Protein AF-A0A3N5X7Q3-F1 (afdb_monomer)

Foldseek 3Di:
DPPPVCVVVVVVVVVVVVVVVVVVVVVVVLVCLLPDPDQAPWDWDDLVVLLVVLCVVCVVVLVVQQEEEAEAEDPDDDIAGGNSVLSSLLSNLLVVVLSVLCHPPNHKYWYWYWDDDDFFIKIKIKIQGQWDDPVCQVPLLPQQDDPDPPPPDRSRSNVSNQVRLVSQVKDWDKDIDGNGIIMIMITGGHPDPDDPPDDPDDDDDDDDD

pLDDT: mean 84.81, std 16.56, range [31.2, 98.69]

Mean predicted aligned error: 9.02 Å

Solvent-accessible surface area (backbone atoms only — not comparable to full-atom values): 11920 Å² total; per-residue (Å²): 130,83,55,79,89,47,46,66,59,51,52,49,52,52,52,50,53,52,50,52,51,55,50,52,52,48,54,52,50,48,52,50,60,62,67,54,84,63,80,69,72,61,37,84,40,57,64,66,59,41,50,54,55,46,46,65,75,45,48,69,64,36,47,76,68,50,32,46,78,46,78,53,63,50,96,70,69,79,72,32,67,38,31,62,73,58,53,34,49,36,54,48,37,51,52,50,52,37,53,60,44,24,68,93,41,91,79,21,44,36,40,40,36,34,43,72,51,98,65,29,37,36,45,35,44,33,22,60,18,48,40,46,56,79,87,46,66,87,41,52,52,38,74,55,40,64,93,57,59,91,87,75,55,71,19,40,55,47,23,40,33,51,52,53,36,48,76,60,69,26,47,77,48,78,53,56,41,66,69,54,11,35,35,42,39,35,39,40,46,46,83,62,92,74,69,85,77,80,80,88,73,92,76,82,87,78,82,91,134

Sequence (209 aa):
GIPAERLPEFRKYLSQVAAETSRAGRIVTDLLAFSRRSKPAAAEADLNKIVDTTLSLVDHKLRLINIEIEKNLAGRLPTLVCDAPQIQQVVLNLVLNAAEALTGKPKGKVIVRTYPVSDGVVLEVEDNGEGISRENLSKIFDPFFTTKEEGKGVGLGLAVVYGIVKSHGGDVEVTSTPKVGTVFRVTLPLVSDESPAGKQGISELKQPA

Radius of gyration: 19.9 Å; Cα contacts (8 Å, |Δi|>4): 311; chains: 1; bounding box: 38×57×68 Å

Secondary structure (DSSP, 8-state):
---GGGHHHHHHHHHHHHHHHHHHHHHHHHHHHHH--PPP--EEE-HHHHHHHHHHHHHHHHHHTTEEEEEEE-S--PPEEE-HHHHHHHHHHHHHHHHHTTTT-TTEEEEEEEEEETTEEEEEEEE-SS---HHHHTTTTSTT---SPTTT--S-HHHHHHHHHHHTT-EEEEEEETTTEEEEEEEEE---S----------------

Nearest PDB structures (foldseek):
  5idm-assembly2_B  TM=8.760E-01  e=3.498E-16  Caulobacter vibrioides
  5c93-assembly1_A  TM=8.227E-01  e=2.529E-15  Lactiplantibacillus plantarum 16
  8vc9-assembly3_F  TM=7.763E-01  e=7.007E-15  Leptospira interrogans serovar Copenhageni
  8vc9-assembly3_E  TM=7.617E-01  e=8.388E-15  Leptospira interrogans serovar Copenhageni
  8vc9-assembly1_B  TM=7.463E-01  e=8.906E-15  Leptospira interrogans serovar Copenhageni

Structure (mmCIF, N/CA/C/O backbone):
data_AF-A0A3N5X7Q3-F1
#
_entry.id   AF-A0A3N5X7Q3-F1
#
loop_
_atom_site.group_PDB
_atom_site.id
_atom_site.type_symbol
_atom_site.label_atom_id
_atom_site.label_alt_id
_atom_site.label_comp_id
_atom_site.label_asym_id
_atom_site.label_entity_id
_atom_site.label_seq_id
_atom_site.pdbx_PDB_ins_code
_atom_site.Cartn_x
_atom_site.Cartn_y
_atom_site.Cartn_z
_atom_site.occupancy
_atom_site.B_iso_or_equiv
_atom_site.auth_seq_id
_atom_site.auth_comp_id
_atom_site.auth_asym_id
_atom_site.auth_atom_id
_atom_site.pdbx_PDB_model_num
ATOM 1 N N . GLY A 1 1 ? 7.494 1.658 42.542 1.00 74.56 1 GLY A N 1
ATOM 2 C CA . GLY A 1 1 ? 6.814 0.936 41.446 1.00 74.56 1 GLY A CA 1
ATOM 3 C C . GLY A 1 1 ? 5.481 1.600 41.160 1.00 74.56 1 GLY A C 1
ATOM 4 O O . GLY A 1 1 ? 4.980 2.285 42.042 1.00 74.56 1 GLY A O 1
ATOM 5 N N . ILE A 1 2 ? 4.934 1.445 39.951 1.00 77.38 2 ILE A N 1
ATOM 6 C CA . ILE A 1 2 ? 3.599 1.968 39.598 1.00 77.38 2 ILE A CA 1
ATOM 7 C C . ILE A 1 2 ? 2.554 1.265 40.489 1.00 77.38 2 ILE A C 1
ATOM 9 O O . ILE A 1 2 ? 2.591 0.034 40.553 1.00 77.38 2 ILE A O 1
ATOM 13 N N . PRO A 1 3 ? 1.648 1.992 41.175 1.00 89.06 3 PRO A N 1
ATOM 14 C CA . PRO A 1 3 ? 0.578 1.383 41.968 1.00 89.06 3 PRO A CA 1
ATOM 15 C C . PRO A 1 3 ? -0.264 0.418 41.124 1.00 89.06 3 PRO A C 1
ATOM 17 O O . PRO A 1 3 ? -0.589 0.731 39.977 1.00 89.06 3 PRO A O 1
ATOM 20 N N . ALA A 1 4 ? -0.628 -0.745 41.675 1.00 83.94 4 ALA A N 1
ATOM 21 C CA . ALA A 1 4 ? -1.294 -1.811 40.917 1.00 83.94 4 ALA A CA 1
ATOM 22 C C . ALA A 1 4 ? -2.612 -1.351 40.265 1.00 83.94 4 ALA A C 1
ATOM 24 O O . ALA A 1 4 ? -2.908 -1.701 39.125 1.00 83.94 4 ALA A O 1
ATOM 25 N N . GLU A 1 5 ? -3.346 -0.483 40.954 1.00 89.56 5 GLU A N 1
ATOM 26 C CA . GLU A 1 5 ? -4.581 0.162 40.495 1.00 89.56 5 GLU A CA 1
ATOM 27 C C . GLU A 1 5 ? -4.396 1.106 39.293 1.00 89.56 5 GLU A C 1
ATOM 29 O O . GLU A 1 5 ? -5.323 1.303 38.511 1.00 89.56 5 GLU A O 1
ATOM 34 N N . ARG A 1 6 ? -3.183 1.636 39.080 1.00 89.62 6 ARG A N 1
ATOM 35 C CA . ARG A 1 6 ? -2.853 2.531 37.957 1.00 89.62 6 ARG A CA 1
ATOM 36 C C . ARG A 1 6 ? -2.167 1.827 36.789 1.00 89.62 6 ARG A C 1
ATOM 38 O O . ARG A 1 6 ? -1.975 2.442 35.743 1.00 89.62 6 ARG A O 1
ATOM 45 N N . LEU A 1 7 ? -1.817 0.544 36.920 1.00 90.94 7 LEU A N 1
ATOM 46 C CA . LEU A 1 7 ? -1.220 -0.238 35.829 1.00 90.94 7 LEU A CA 1
ATOM 47 C C . LEU A 1 7 ? -2.069 -0.243 34.542 1.00 90.94 7 LEU A C 1
ATOM 49 O O . LEU A 1 7 ? -1.476 -0.083 33.472 1.00 90.94 7 LEU A O 1
ATOM 53 N N . PRO A 1 8 ? -3.413 -0.388 34.583 1.00 88.94 8 PRO A N 1
ATOM 54 C CA . PRO A 1 8 ? -4.236 -0.331 33.372 1.00 88.94 8 PRO A CA 1
ATOM 55 C C . PRO A 1 8 ? -4.175 1.039 32.686 1.00 88.94 8 PRO A C 1
ATOM 57 O O . PRO A 1 8 ? -4.028 1.121 31.467 1.00 88.94 8 PRO A O 1
ATOM 60 N N . GLU A 1 9 ? -4.228 2.111 33.478 1.00 90.06 9 GLU A N 1
ATOM 61 C CA . GLU A 1 9 ? -4.133 3.495 33.007 1.00 90.06 9 GLU A CA 1
ATOM 62 C C . GLU A 1 9 ? -2.769 3.755 32.348 1.00 90.06 9 GLU A C 1
ATOM 64 O O . GLU A 1 9 ? -2.683 4.256 31.228 1.00 90.06 9 GLU A O 1
ATOM 69 N N . PHE A 1 10 ? -1.690 3.316 32.998 1.00 90.31 10 PHE A N 1
ATOM 70 C CA . PHE A 1 10 ? -0.330 3.477 32.497 1.00 90.31 10 PHE A CA 1
ATOM 71 C C . PHE A 1 10 ? -0.088 2.684 31.205 1.00 90.31 10 PHE A C 1
ATOM 73 O O . PHE A 1 10 ? 0.515 3.198 30.265 1.00 90.31 10 PHE A O 1
ATOM 80 N N . ARG A 1 11 ? -0.613 1.450 31.112 1.00 87.94 11 ARG A N 1
ATOM 81 C CA . ARG A 1 11 ? -0.584 0.654 29.871 1.00 87.94 11 ARG A CA 1
ATOM 82 C C . ARG A 1 11 ? -1.334 1.346 28.737 1.00 87.94 11 ARG A C 1
ATOM 84 O O . ARG A 1 11 ? -0.851 1.337 27.605 1.00 87.94 11 ARG A O 1
ATOM 91 N N . LYS A 1 12 ? -2.485 1.959 29.031 1.00 86.50 12 LYS A N 1
ATOM 92 C CA . LYS A 1 12 ? -3.255 2.734 28.052 1.00 86.50 12 LYS A CA 1
ATOM 93 C C . LYS A 1 12 ? -2.441 3.919 27.528 1.00 86.50 12 LYS A C 1
ATOM 95 O O . LYS A 1 12 ? -2.316 4.050 26.313 1.00 86.50 12 LYS A O 1
ATOM 100 N N . TYR A 1 13 ? -1.835 4.722 28.405 1.00 89.25 13 TYR A N 1
ATOM 101 C CA . TYR A 1 13 ? -1.002 5.853 27.976 1.00 89.25 13 TYR A CA 1
ATOM 102 C C . TYR A 1 13 ? 0.225 5.409 27.178 1.00 89.25 13 TYR A C 1
ATOM 104 O O . TYR A 1 13 ? 0.494 5.974 26.124 1.00 89.25 13 TYR A O 1
ATOM 112 N N . LEU A 1 14 ? 0.933 4.361 27.611 1.00 89.44 14 LEU A N 1
ATOM 113 C CA . LEU A 1 14 ? 2.065 3.815 26.852 1.00 89.44 14 LEU A CA 1
ATOM 114 C C . LEU A 1 14 ? 1.648 3.334 25.458 1.00 89.44 14 LEU A C 1
ATOM 116 O O . LEU A 1 14 ? 2.365 3.570 24.489 1.00 89.44 14 LEU A O 1
ATOM 120 N N . SER A 1 15 ? 0.476 2.706 25.347 1.00 82.88 15 SER A N 1
ATOM 121 C CA . SER A 1 15 ? -0.066 2.272 24.055 1.00 82.88 15 SER A CA 1
ATOM 122 C C . SER A 1 15 ? -0.394 3.464 23.152 1.00 82.88 15 SER A C 1
ATOM 124 O O . SER A 1 15 ? -0.098 3.423 21.961 1.00 82.88 15 SER A O 1
ATOM 126 N N . GLN A 1 16 ? -0.949 4.545 23.713 1.00 83.69 16 GLN A N 1
ATOM 127 C CA . GLN A 1 16 ? -1.208 5.789 22.979 1.00 83.69 16 GLN A CA 1
ATOM 128 C C . GLN A 1 16 ? 0.092 6.458 22.513 1.00 83.69 16 GLN A C 1
ATOM 130 O O . GLN A 1 16 ? 0.209 6.807 21.344 1.00 83.69 16 GLN A O 1
ATOM 135 N N . VAL A 1 17 ? 1.097 6.573 23.387 1.00 88.06 17 VAL A N 1
ATOM 136 C CA . VAL A 1 17 ? 2.410 7.144 23.041 1.00 88.06 17 VAL A CA 1
ATOM 137 C C . VAL A 1 17 ? 3.096 6.327 21.947 1.00 88.06 17 VAL A C 1
ATOM 139 O O . VAL A 1 17 ? 3.623 6.897 20.991 1.00 88.06 17 VAL A O 1
ATOM 142 N N . ALA A 1 18 ? 3.070 4.995 22.043 1.00 79.38 18 ALA A N 1
ATOM 143 C CA . ALA A 1 18 ? 3.622 4.121 21.012 1.00 79.38 18 ALA A CA 1
ATOM 144 C C . ALA A 1 18 ? 2.900 4.298 19.663 1.00 79.38 18 ALA A C 1
ATOM 146 O O . ALA A 1 18 ? 3.557 4.382 18.621 1.00 79.38 18 ALA A O 1
ATOM 147 N N . ALA A 1 19 ? 1.567 4.404 19.677 1.00 76.25 19 ALA A N 1
ATOM 148 C CA . ALA A 1 19 ? 0.772 4.636 18.474 1.00 76.25 19 ALA A CA 1
ATOM 149 C C . ALA A 1 19 ? 1.102 5.989 17.818 1.00 76.25 19 ALA A C 1
ATOM 151 O O . ALA A 1 19 ? 1.394 6.024 16.620 1.00 76.25 19 ALA A O 1
ATOM 152 N N . GLU A 1 20 ? 1.148 7.076 18.593 1.00 82.88 20 GLU A N 1
ATOM 153 C CA . GLU A 1 20 ? 1.449 8.415 18.069 1.00 82.88 20 GLU A CA 1
ATOM 154 C C . GLU A 1 20 ? 2.899 8.556 17.594 1.00 82.88 20 GLU A C 1
ATOM 156 O O . GLU A 1 20 ? 3.155 9.187 16.571 1.00 82.88 20 GLU A O 1
ATOM 161 N N . THR A 1 21 ? 3.854 7.900 18.260 1.00 84.19 21 THR A N 1
ATOM 162 C CA . THR A 1 21 ? 5.259 7.887 17.819 1.00 84.19 21 THR A CA 1
ATOM 163 C C . THR A 1 21 ? 5.408 7.144 16.490 1.00 84.19 21 THR A C 1
ATOM 165 O O . THR A 1 21 ? 6.081 7.619 15.575 1.00 84.19 21 THR A O 1
ATOM 168 N N . SER A 1 22 ? 4.730 5.999 16.343 1.00 75.69 22 SER A N 1
ATOM 169 C CA . SER A 1 22 ? 4.700 5.248 15.082 1.00 75.69 22 SER A CA 1
ATOM 170 C C . SER A 1 22 ? 4.049 6.060 13.958 1.00 75.69 22 SER A C 1
ATOM 172 O O . SER A 1 22 ? 4.547 6.068 12.829 1.00 75.69 22 SER A O 1
ATOM 174 N N . ARG A 1 23 ? 2.972 6.789 14.270 1.00 78.00 23 ARG A N 1
ATOM 175 C CA . ARG A 1 23 ? 2.292 7.689 13.334 1.00 78.00 23 ARG A CA 1
ATOM 176 C C . ARG A 1 23 ? 3.199 8.839 12.893 1.00 78.00 23 ARG A C 1
ATOM 178 O O . ARG A 1 23 ? 3.346 9.046 11.692 1.00 78.00 23 ARG A O 1
ATOM 185 N N . ALA A 1 24 ? 3.841 9.542 13.824 1.00 81.00 24 ALA A N 1
ATOM 186 C CA . ALA A 1 24 ? 4.767 10.631 13.514 1.00 81.00 24 ALA A CA 1
ATOM 187 C C . ALA A 1 24 ? 5.935 10.155 12.637 1.00 81.00 24 ALA A C 1
ATOM 189 O O . ALA A 1 24 ? 6.250 10.794 11.634 1.00 81.00 24 ALA A O 1
ATOM 190 N N . GLY A 1 25 ? 6.516 8.993 12.958 1.00 81.69 25 GLY A N 1
ATOM 191 C CA . GLY A 1 25 ? 7.560 8.375 12.142 1.00 81.69 25 GLY A CA 1
ATOM 192 C C . GLY A 1 25 ? 7.104 8.117 10.705 1.00 81.69 25 GLY A C 1
ATOM 193 O O . GLY A 1 25 ? 7.822 8.458 9.770 1.00 81.69 25 GLY A O 1
ATOM 194 N N . ARG A 1 26 ? 5.882 7.599 10.511 1.00 76.00 26 ARG A N 1
ATOM 195 C CA . ARG A 1 26 ? 5.313 7.399 9.169 1.00 76.00 26 ARG A CA 1
ATOM 196 C C . ARG A 1 26 ? 5.156 8.713 8.411 1.00 76.00 26 ARG A C 1
ATOM 198 O O . ARG A 1 26 ? 5.557 8.779 7.260 1.00 76.00 26 ARG A O 1
ATOM 205 N N . ILE A 1 27 ? 4.625 9.754 9.052 1.00 79.81 27 ILE A N 1
ATOM 206 C CA . ILE A 1 27 ? 4.429 11.068 8.418 1.00 79.81 27 ILE A CA 1
ATOM 207 C C . ILE A 1 27 ? 5.762 11.641 7.933 1.00 79.81 27 ILE A C 1
ATOM 209 O O . ILE A 1 27 ? 5.850 12.129 6.810 1.00 79.81 27 ILE A O 1
ATOM 213 N N . VAL A 1 28 ? 6.805 11.559 8.763 1.00 82.12 28 VAL A N 1
ATOM 214 C CA . VAL A 1 28 ? 8.149 12.016 8.390 1.00 82.12 28 VAL A CA 1
ATOM 215 C C . VAL A 1 28 ? 8.694 11.193 7.224 1.00 82.12 28 VAL A C 1
ATOM 217 O O . VAL A 1 28 ? 9.207 11.773 6.270 1.00 82.12 28 VAL A O 1
ATOM 220 N N . THR A 1 29 ? 8.550 9.866 7.259 1.00 75.88 29 THR A N 1
ATOM 221 C CA . THR A 1 29 ? 8.965 8.985 6.158 1.00 75.88 29 THR A CA 1
ATOM 222 C C . THR A 1 29 ? 8.232 9.310 4.861 1.00 75.88 29 THR A C 1
ATOM 224 O O . THR A 1 29 ? 8.888 9.485 3.838 1.00 75.88 29 THR A O 1
ATOM 227 N N . ASP A 1 30 ? 6.908 9.459 4.898 1.00 75.44 30 ASP A N 1
ATOM 228 C CA . ASP A 1 30 ? 6.089 9.775 3.726 1.00 75.44 30 ASP A CA 1
ATOM 229 C C . ASP A 1 30 ? 6.452 11.152 3.151 1.00 75.44 30 ASP A C 1
ATOM 231 O O . ASP A 1 30 ? 6.611 11.298 1.940 1.00 75.44 30 ASP A O 1
ATOM 235 N N . LEU A 1 31 ? 6.660 12.158 4.009 1.00 78.75 31 LEU A N 1
ATOM 236 C CA . LEU A 1 31 ? 7.076 13.495 3.586 1.00 78.75 31 LEU A CA 1
ATOM 237 C C . LEU A 1 31 ? 8.478 13.486 2.963 1.00 78.75 31 LEU A C 1
ATOM 239 O O . LEU A 1 31 ? 8.713 14.149 1.953 1.00 78.75 31 LEU A O 1
ATOM 243 N N . LEU A 1 32 ? 9.414 12.730 3.543 1.00 75.69 32 LEU A N 1
ATOM 244 C CA . LEU A 1 32 ? 10.757 12.567 2.989 1.00 75.69 32 LEU A CA 1
ATOM 245 C C . LEU A 1 32 ? 10.730 11.801 1.665 1.00 75.69 32 LEU A C 1
ATOM 247 O O . LEU A 1 32 ? 11.440 12.198 0.746 1.00 75.69 32 LEU A O 1
ATOM 251 N N . ALA A 1 33 ? 9.923 10.745 1.553 1.00 70.12 33 ALA A N 1
ATOM 252 C CA . ALA A 1 33 ? 9.750 9.978 0.321 1.00 70.12 33 ALA A CA 1
ATOM 253 C C . ALA A 1 33 ? 9.140 10.842 -0.791 1.00 70.12 33 ALA A C 1
ATOM 255 O O . ALA A 1 33 ? 9.618 10.815 -1.919 1.00 70.12 33 ALA A O 1
ATOM 256 N N . PHE A 1 34 ? 8.152 11.674 -0.456 1.00 67.56 34 PHE A N 1
ATOM 257 C CA . PHE A 1 34 ? 7.555 12.639 -1.377 1.00 67.56 34 PHE A CA 1
ATOM 258 C C . PHE A 1 34 ? 8.537 13.745 -1.805 1.00 67.56 34 PHE A C 1
ATOM 260 O O . PHE A 1 34 ? 8.599 14.116 -2.975 1.00 67.56 34 PHE A O 1
ATOM 267 N N . SER A 1 35 ? 9.317 14.281 -0.862 1.00 71.12 35 SER A N 1
ATOM 268 C CA . SER A 1 35 ? 10.267 15.375 -1.112 1.00 71.12 35 SER A CA 1
ATOM 269 C C . SER A 1 35 ? 11.506 14.920 -1.894 1.00 71.12 35 SER A C 1
ATOM 271 O O . SER A 1 35 ? 12.066 15.671 -2.700 1.00 71.12 35 SER A O 1
ATOM 273 N N . ARG A 1 36 ? 11.949 13.673 -1.691 1.00 65.56 36 ARG A N 1
ATOM 274 C CA . ARG A 1 36 ? 13.131 13.120 -2.357 1.00 65.56 36 ARG A CA 1
ATOM 275 C C . ARG A 1 36 ? 12.859 12.845 -3.834 1.00 65.56 36 ARG A C 1
ATOM 277 O O . ARG A 1 36 ? 12.486 11.751 -4.230 1.00 65.56 36 ARG A O 1
ATOM 284 N N . ARG A 1 37 ? 13.217 13.815 -4.677 1.00 53.94 37 ARG A N 1
ATOM 285 C CA . ARG A 1 37 ? 13.465 13.623 -6.119 1.00 53.94 37 ARG A CA 1
ATOM 286 C C . ARG A 1 37 ? 14.838 12.986 -6.399 1.00 53.94 37 ARG A C 1
ATOM 288 O O . ARG A 1 37 ? 15.545 13.411 -7.309 1.00 53.94 37 ARG A O 1
ATOM 295 N N . SER A 1 38 ? 15.285 12.029 -5.589 1.00 58.12 38 SER A N 1
ATOM 296 C CA . SER A 1 38 ? 16.521 11.291 -5.882 1.00 58.12 38 SER A CA 1
ATOM 297 C C . SER A 1 38 ? 16.245 10.235 -6.951 1.00 58.12 38 SER A C 1
ATOM 299 O O . SER A 1 38 ? 15.212 9.569 -6.896 1.00 58.12 38 SER A O 1
ATOM 301 N N . LYS A 1 39 ? 17.160 10.076 -7.919 1.00 59.69 39 LYS A N 1
ATOM 302 C CA . LYS A 1 39 ? 17.085 8.964 -8.879 1.00 59.69 39 LYS A CA 1
ATOM 303 C C . LYS A 1 39 ? 16.995 7.647 -8.090 1.00 59.69 39 LYS A C 1
ATOM 305 O O . LYS A 1 39 ? 17.806 7.487 -7.173 1.00 59.69 39 LYS A O 1
ATOM 310 N N . PRO A 1 40 ? 16.043 6.749 -8.408 1.00 64.88 40 PRO A N 1
ATOM 311 C CA . PRO A 1 40 ? 15.956 5.440 -7.769 1.00 64.88 40 PRO A CA 1
ATOM 312 C C . PRO A 1 40 ? 17.320 4.748 -7.809 1.00 64.88 40 PRO A C 1
ATOM 314 O O . PRO A 1 40 ? 17.993 4.780 -8.845 1.00 64.88 40 PRO A O 1
ATOM 317 N N . ALA A 1 41 ? 17.740 4.140 -6.698 1.00 76.44 41 ALA A N 1
ATOM 318 C CA . ALA A 1 41 ? 18.924 3.285 -6.677 1.00 76.44 41 ALA A CA 1
ATOM 319 C C . ALA A 1 41 ? 18.569 1.947 -7.342 1.00 76.44 41 ALA A C 1
ATOM 321 O O . ALA A 1 41 ? 18.383 0.930 -6.678 1.00 76.44 41 ALA A O 1
ATOM 322 N N . ALA A 1 42 ? 18.370 1.994 -8.659 1.00 82.56 42 ALA A N 1
ATOM 323 C CA . ALA A 1 42 ? 17.802 0.900 -9.419 1.00 82.56 42 ALA A CA 1
ATOM 324 C C . ALA A 1 42 ? 18.797 -0.263 -9.506 1.00 82.56 42 ALA A C 1
ATOM 326 O O . ALA A 1 42 ? 19.917 -0.105 -9.995 1.00 82.56 42 ALA A O 1
ATOM 327 N N . ALA A 1 43 ? 18.375 -1.423 -9.017 1.00 89.19 43 ALA A N 1
ATOM 328 C CA . ALA A 1 43 ? 19.132 -2.663 -9.054 1.00 89.19 43 ALA A CA 1
ATOM 329 C C . ALA A 1 43 ? 18.196 -3.824 -9.391 1.00 89.19 43 ALA A C 1
ATOM 331 O O . ALA A 1 43 ? 16.978 -3.725 -9.224 1.00 89.19 43 ALA A O 1
ATOM 332 N N . GLU A 1 44 ? 18.772 -4.928 -9.857 1.00 92.75 44 GLU A N 1
ATOM 333 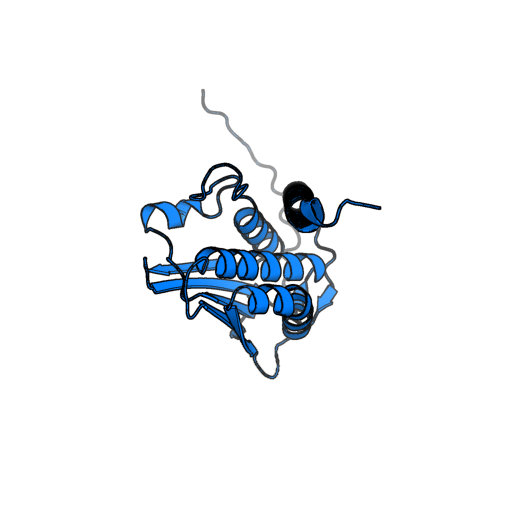C CA . GLU A 1 44 ? 18.027 -6.167 -10.043 1.00 92.75 44 GLU A CA 1
ATOM 334 C C . GLU A 1 44 ? 17.391 -6.625 -8.726 1.00 92.75 44 GLU A C 1
ATOM 336 O O . GLU A 1 44 ? 18.056 -6.733 -7.691 1.00 92.75 44 GLU A O 1
ATOM 341 N N . ALA A 1 45 ? 16.090 -6.894 -8.764 1.00 92.69 45 ALA A N 1
ATOM 342 C CA . ALA A 1 45 ? 15.312 -7.283 -7.607 1.00 92.69 45 ALA A CA 1
ATOM 343 C C . ALA A 1 45 ? 14.193 -8.266 -7.969 1.00 92.69 45 ALA A C 1
ATOM 345 O O . ALA A 1 45 ? 13.599 -8.228 -9.049 1.00 92.69 45 ALA A O 1
ATOM 346 N N . ASP A 1 46 ? 13.886 -9.131 -7.006 1.00 94.44 46 ASP A N 1
ATOM 347 C CA . ASP A 1 46 ? 12.768 -10.067 -7.053 1.00 94.44 46 ASP A CA 1
ATOM 348 C C . ASP A 1 46 ? 11.563 -9.454 -6.324 1.00 94.44 46 ASP A C 1
ATOM 350 O O . ASP A 1 46 ? 11.596 -9.242 -5.106 1.00 94.44 46 ASP A O 1
ATOM 354 N N . LEU A 1 47 ? 10.490 -9.180 -7.072 1.00 96.75 47 LEU A N 1
ATOM 355 C CA . LEU A 1 47 ? 9.264 -8.599 -6.527 1.00 96.75 47 LEU A CA 1
ATOM 356 C C . LEU A 1 47 ? 8.614 -9.489 -5.465 1.00 96.75 47 LEU A C 1
ATOM 358 O O . LEU A 1 47 ? 8.153 -8.970 -4.449 1.00 96.75 47 LEU A O 1
ATOM 362 N N . ASN A 1 48 ? 8.600 -10.811 -5.648 1.00 97.69 48 ASN A N 1
ATOM 363 C CA . ASN A 1 48 ? 8.012 -11.716 -4.662 1.00 97.69 48 ASN A CA 1
ATOM 364 C C . ASN A 1 48 ? 8.776 -11.642 -3.346 1.00 97.69 48 ASN A C 1
ATOM 366 O O . ASN A 1 48 ? 8.164 -11.549 -2.285 1.00 97.69 48 ASN A O 1
ATOM 370 N N . LYS A 1 49 ? 10.111 -11.585 -3.407 1.00 96.12 49 LYS A N 1
ATOM 371 C CA . LYS A 1 49 ? 10.944 -11.429 -2.210 1.00 96.12 49 LYS A CA 1
ATOM 372 C C . LYS A 1 49 ? 10.673 -10.106 -1.488 1.00 96.12 49 LYS A C 1
ATOM 374 O O . LYS A 1 49 ? 10.623 -10.089 -0.254 1.00 96.12 49 LYS A O 1
ATOM 379 N N . ILE A 1 50 ? 10.484 -9.011 -2.229 1.00 96.69 50 ILE A N 1
ATOM 380 C CA . ILE A 1 50 ? 10.109 -7.707 -1.657 1.00 96.69 50 ILE A CA 1
ATOM 381 C C . ILE A 1 50 ? 8.744 -7.806 -0.969 1.00 96.69 50 ILE A C 1
ATOM 383 O O . ILE A 1 50 ? 8.607 -7.391 0.185 1.00 96.69 50 ILE A O 1
ATOM 387 N N . VAL A 1 51 ? 7.749 -8.389 -1.643 1.00 97.81 51 VAL A N 1
ATOM 388 C CA . VAL A 1 51 ? 6.397 -8.581 -1.100 1.00 97.81 51 VAL A CA 1
ATOM 389 C C . VAL A 1 51 ? 6.438 -9.434 0.165 1.00 97.81 51 VAL A C 1
ATOM 391 O O . VAL A 1 51 ? 5.922 -9.012 1.197 1.00 97.81 51 VAL A O 1
ATOM 394 N N . ASP A 1 52 ? 7.107 -10.584 0.140 1.00 96.88 52 ASP A N 1
ATOM 395 C CA . ASP A 1 52 ? 7.194 -11.485 1.289 1.00 96.88 52 ASP A CA 1
ATOM 396 C C . ASP A 1 52 ? 7.865 -10.837 2.496 1.00 96.88 52 ASP A C 1
ATOM 398 O O . ASP A 1 52 ? 7.335 -10.906 3.612 1.00 96.88 52 ASP A O 1
ATOM 402 N N . THR A 1 53 ? 8.993 -10.161 2.266 1.00 94.88 53 THR A N 1
ATOM 403 C CA . THR A 1 53 ? 9.712 -9.435 3.317 1.00 94.88 53 THR A CA 1
ATOM 404 C C . THR A 1 53 ? 8.814 -8.360 3.917 1.00 94.88 53 THR A C 1
ATOM 406 O O . THR A 1 53 ? 8.673 -8.288 5.135 1.00 94.88 53 THR A O 1
ATOM 409 N N . THR A 1 54 ? 8.132 -7.576 3.081 1.00 95.12 54 THR A N 1
ATOM 410 C CA . THR A 1 54 ? 7.254 -6.492 3.539 1.00 95.12 54 THR A CA 1
ATOM 411 C C . THR A 1 54 ? 6.069 -7.019 4.339 1.00 95.12 54 THR A C 1
ATOM 413 O O . THR A 1 54 ? 5.778 -6.511 5.422 1.00 95.12 54 THR A O 1
ATOM 416 N N . LEU A 1 55 ? 5.405 -8.066 3.843 1.00 95.19 55 LEU A N 1
ATOM 417 C CA . LEU A 1 55 ? 4.257 -8.659 4.521 1.00 95.19 55 LEU A CA 1
ATOM 418 C C . LEU A 1 55 ? 4.652 -9.234 5.879 1.00 95.19 55 LEU A C 1
ATOM 420 O O . LEU A 1 55 ? 3.928 -9.017 6.845 1.00 95.19 55 LEU A O 1
ATOM 424 N N . SER A 1 56 ? 5.829 -9.859 5.999 1.00 93.19 56 SER A N 1
ATOM 425 C CA . SER A 1 56 ? 6.316 -10.385 7.284 1.00 93.19 56 SER A CA 1
ATOM 426 C C . SER A 1 56 ? 6.429 -9.319 8.388 1.00 93.19 56 SER A C 1
ATOM 428 O O . SER A 1 56 ? 6.243 -9.635 9.563 1.00 93.19 56 SER A O 1
ATOM 430 N N . LEU A 1 57 ? 6.654 -8.048 8.023 1.00 87.75 57 LEU A N 1
ATOM 431 C CA . LEU A 1 57 ? 6.757 -6.929 8.969 1.00 87.75 57 LEU A CA 1
ATOM 432 C C . LEU A 1 57 ? 5.405 -6.516 9.564 1.00 87.75 57 LEU A C 1
ATOM 434 O O . LEU A 1 57 ? 5.356 -5.986 10.675 1.00 87.75 57 LEU A O 1
ATOM 438 N N . VAL A 1 58 ? 4.307 -6.722 8.832 1.00 89.12 58 VAL A N 1
ATOM 439 C CA . VAL A 1 58 ? 2.960 -6.265 9.229 1.00 89.12 58 VAL A CA 1
ATOM 440 C C . VAL A 1 58 ? 2.026 -7.403 9.625 1.00 89.12 58 VAL A C 1
ATOM 442 O O . VAL A 1 58 ? 1.052 -7.172 10.335 1.00 89.12 58 VAL A O 1
ATOM 445 N N . ASP A 1 59 ? 2.351 -8.630 9.235 1.00 88.56 59 ASP A N 1
ATOM 446 C CA . ASP A 1 59 ? 1.536 -9.832 9.392 1.00 88.56 59 ASP A CA 1
ATOM 447 C C . ASP A 1 59 ? 1.064 -10.071 10.840 1.00 88.56 59 ASP A C 1
ATOM 449 O O . ASP A 1 59 ? -0.131 -10.220 11.102 1.00 88.56 59 ASP A O 1
ATOM 453 N N . HIS A 1 60 ? 1.971 -9.991 11.822 1.00 86.88 60 HIS A N 1
ATOM 454 C CA . HIS A 1 60 ? 1.596 -10.123 13.237 1.00 86.88 60 HIS A CA 1
ATOM 455 C C . HIS A 1 60 ? 0.611 -9.033 13.687 1.00 86.88 60 HIS A C 1
ATOM 457 O O . HIS A 1 60 ? -0.367 -9.319 14.376 1.00 86.88 60 HIS A O 1
ATOM 463 N N . LYS A 1 61 ? 0.845 -7.780 13.281 1.00 85.69 61 LYS A N 1
ATOM 464 C CA . LYS A 1 61 ? -0.017 -6.649 13.643 1.00 85.69 61 LYS A CA 1
ATOM 465 C C . LYS A 1 61 ? -1.411 -6.791 13.031 1.00 85.69 61 LYS A C 1
ATOM 467 O O . LYS A 1 61 ? -2.389 -6.492 13.709 1.00 85.69 61 LYS A O 1
ATOM 472 N N . LEU A 1 62 ? -1.500 -7.239 11.780 1.00 88.75 62 LEU A N 1
ATOM 473 C CA . LEU A 1 62 ? -2.771 -7.416 11.078 1.00 88.75 62 LEU A CA 1
ATOM 474 C C . LEU A 1 62 ? -3.603 -8.555 11.680 1.00 88.75 62 LEU A C 1
ATOM 476 O O . LEU A 1 62 ? -4.798 -8.376 11.913 1.00 88.75 62 LEU A O 1
ATOM 480 N N . ARG A 1 63 ? -2.966 -9.660 12.087 1.00 87.69 63 ARG A N 1
ATOM 481 C CA . ARG A 1 63 ? -3.653 -10.721 12.840 1.00 87.69 63 ARG A CA 1
ATOM 482 C C . ARG A 1 63 ? -4.248 -10.245 14.164 1.00 87.69 63 ARG A C 1
ATOM 484 O O . ARG A 1 63 ? -5.356 -10.652 14.499 1.00 87.69 63 ARG A O 1
ATOM 491 N N . LEU A 1 64 ? -3.560 -9.369 14.904 1.00 87.00 64 LEU A N 1
ATOM 492 C CA . LEU A 1 64 ? -4.075 -8.826 16.173 1.00 87.00 64 LEU A CA 1
ATOM 493 C C . LEU A 1 64 ? -5.369 -8.015 16.012 1.00 87.00 64 LEU A C 1
ATOM 495 O O . LEU A 1 64 ? -6.110 -7.859 16.979 1.00 87.00 64 LEU A O 1
ATOM 499 N N . ILE A 1 65 ? -5.641 -7.507 14.808 1.00 86.25 65 ILE A N 1
ATOM 500 C CA . ILE A 1 65 ? -6.874 -6.785 14.472 1.00 86.25 65 ILE A CA 1
ATOM 501 C C . ILE A 1 65 ? -7.828 -7.622 13.604 1.00 86.25 65 ILE A C 1
ATOM 503 O O . ILE A 1 65 ? -8.722 -7.065 12.976 1.00 86.25 65 ILE A O 1
ATOM 507 N N . ASN A 1 66 ? -7.673 -8.954 13.608 1.00 89.12 66 ASN A N 1
ATOM 508 C CA . ASN A 1 66 ? -8.509 -9.923 12.885 1.00 89.12 66 ASN A CA 1
ATOM 509 C C . ASN A 1 66 ? -8.549 -9.717 11.361 1.00 89.12 66 ASN A C 1
ATOM 511 O O . ASN A 1 66 ? -9.590 -9.902 10.727 1.00 89.12 66 ASN A O 1
ATOM 515 N N . ILE A 1 67 ? -7.410 -9.341 10.777 1.00 93.81 67 ILE A N 1
ATOM 516 C CA . ILE A 1 67 ? -7.235 -9.249 9.328 1.00 93.81 67 ILE A CA 1
ATOM 517 C C . ILE A 1 67 ? -6.365 -10.413 8.853 1.00 93.81 67 ILE A C 1
ATOM 519 O O . ILE A 1 67 ? -5.239 -10.594 9.321 1.00 93.81 67 ILE A O 1
ATOM 523 N N . GLU A 1 68 ? -6.895 -11.190 7.913 1.00 93.62 68 GLU A N 1
ATOM 524 C CA . GLU A 1 68 ? -6.187 -12.272 7.233 1.00 93.62 68 GLU A CA 1
ATOM 525 C C . GLU A 1 68 ? -5.485 -11.744 5.976 1.00 93.62 68 GLU A C 1
ATOM 527 O O . GLU A 1 68 ? -6.081 -10.999 5.194 1.00 93.62 68 GLU A O 1
ATOM 532 N N . ILE A 1 69 ? -4.227 -12.145 5.773 1.00 95.69 69 ILE A N 1
ATOM 533 C CA . ILE A 1 69 ? -3.474 -11.866 4.547 1.00 95.69 69 ILE A CA 1
ATOM 534 C C . ILE A 1 69 ? -3.375 -13.155 3.736 1.00 95.69 69 ILE A C 1
ATOM 536 O O . ILE A 1 69 ? -2.741 -14.116 4.168 1.00 95.69 69 ILE A O 1
ATOM 540 N N . GLU A 1 70 ? -3.948 -13.149 2.539 1.00 96.62 70 GLU A N 1
ATOM 541 C CA . GLU A 1 70 ? -3.777 -14.207 1.547 1.00 96.62 70 GLU A CA 1
ATOM 542 C C . GLU A 1 70 ? -2.728 -13.781 0.514 1.00 96.62 70 GLU A C 1
ATOM 544 O O . GLU A 1 70 ? -2.776 -12.669 -0.015 1.00 96.62 70 GLU A O 1
ATOM 549 N N . LYS A 1 71 ? -1.778 -14.671 0.212 1.00 97.62 71 LYS A N 1
ATOM 550 C CA . LYS A 1 71 ? -0.721 -14.436 -0.776 1.00 97.62 71 LYS A CA 1
ATOM 551 C C . LYS A 1 71 ? -0.933 -15.331 -1.990 1.00 97.62 71 LYS A C 1
ATOM 553 O O . LYS A 1 71 ? -0.792 -16.545 -1.883 1.00 97.62 71 LYS A O 1
ATOM 558 N N . ASN A 1 72 ? -1.173 -14.723 -3.144 1.00 98.00 72 ASN A N 1
ATOM 559 C CA . ASN A 1 72 ? -1.269 -15.407 -4.431 1.00 98.00 72 ASN A CA 1
ATOM 560 C C . ASN A 1 72 ? -0.138 -14.915 -5.338 1.00 98.00 72 ASN A C 1
ATOM 562 O O . ASN A 1 72 ? -0.356 -14.151 -6.279 1.00 98.00 72 ASN A O 1
ATOM 566 N N . LEU A 1 73 ? 1.089 -15.301 -4.990 1.00 97.88 73 LEU A N 1
ATOM 567 C CA . LEU A 1 73 ? 2.291 -14.890 -5.710 1.00 97.88 73 LEU A CA 1
ATOM 568 C C . LEU A 1 73 ? 2.594 -15.883 -6.832 1.00 97.88 73 LEU A C 1
ATOM 570 O O . LEU A 1 73 ? 2.594 -17.096 -6.605 1.00 97.88 73 LEU A O 1
ATOM 574 N N . ALA A 1 74 ? 2.871 -15.390 -8.038 1.00 96.00 74 ALA A N 1
ATOM 575 C CA . ALA A 1 74 ? 3.289 -16.250 -9.140 1.00 96.00 74 ALA A CA 1
ATOM 576 C C . ALA A 1 74 ? 4.579 -17.000 -8.780 1.00 96.00 74 ALA A C 1
ATOM 578 O O . ALA A 1 74 ? 5.514 -16.410 -8.245 1.00 96.00 74 ALA A O 1
ATOM 579 N N . GLY A 1 75 ? 4.664 -18.291 -9.122 1.00 91.19 75 GLY A N 1
ATOM 580 C CA . GLY A 1 75 ? 5.821 -19.124 -8.763 1.00 91.19 75 GLY A CA 1
ATOM 581 C C . GLY A 1 75 ? 7.151 -18.656 -9.368 1.00 91.19 75 GLY A C 1
ATOM 582 O O . GLY A 1 75 ? 8.209 -18.928 -8.806 1.00 91.19 75 GLY A O 1
ATOM 583 N N . ARG A 1 76 ? 7.110 -17.933 -10.494 1.00 90.44 76 ARG A N 1
ATOM 584 C CA . ARG A 1 76 ? 8.270 -17.267 -11.093 1.00 90.44 76 ARG A CA 1
ATOM 585 C C . ARG A 1 76 ? 7.840 -15.945 -11.718 1.00 90.44 76 ARG A C 1
ATOM 587 O O . ARG A 1 76 ? 6.872 -15.911 -12.474 1.00 90.44 76 ARG A O 1
ATOM 594 N N . LEU A 1 77 ? 8.601 -14.893 -11.437 1.00 93.88 77 LEU A N 1
ATOM 595 C CA . LEU A 1 77 ? 8.501 -13.596 -12.098 1.00 93.88 77 LEU A CA 1
ATOM 596 C C . LEU A 1 77 ? 9.820 -13.271 -12.810 1.00 93.88 77 LEU A C 1
ATOM 598 O O . LEU A 1 77 ? 10.875 -13.750 -12.382 1.00 93.88 77 LEU A O 1
ATOM 602 N N . PRO A 1 78 ? 9.780 -12.486 -13.896 1.00 91.56 78 PRO A N 1
ATOM 603 C CA . PRO A 1 78 ? 10.981 -11.853 -14.425 1.00 91.56 78 PRO A CA 1
ATOM 604 C C . PRO A 1 78 ? 11.588 -10.894 -13.386 1.00 91.56 78 PRO A C 1
ATOM 606 O O . PRO A 1 78 ? 10.874 -10.298 -12.577 1.00 91.56 78 PRO A O 1
ATOM 609 N N . THR A 1 79 ? 12.913 -10.758 -13.412 1.00 88.81 79 THR A N 1
ATOM 610 C CA . THR A 1 79 ? 13.646 -9.827 -12.546 1.00 88.81 79 THR A CA 1
ATOM 611 C C . THR A 1 79 ? 13.309 -8.387 -12.924 1.00 88.81 79 THR A C 1
ATOM 613 O O . THR A 1 79 ? 13.340 -8.032 -14.102 1.00 88.81 79 THR A O 1
ATOM 616 N N . LEU A 1 80 ? 13.019 -7.552 -11.926 1.00 91.62 80 LEU A N 1
ATOM 617 C CA . LEU A 1 80 ? 12.833 -6.115 -12.113 1.00 91.62 80 LEU A CA 1
ATOM 618 C C . LEU A 1 80 ? 14.131 -5.368 -11.865 1.00 91.62 80 LEU A C 1
ATOM 620 O O . LEU A 1 80 ? 14.919 -5.766 -11.016 1.00 91.62 80 LEU A O 1
ATOM 624 N N . VAL A 1 81 ? 14.306 -4.233 -12.532 1.00 91.56 81 VAL A N 1
ATOM 625 C CA . VAL A 1 81 ? 15.325 -3.250 -12.160 1.00 91.56 81 VAL A CA 1
ATOM 626 C C . VAL A 1 81 ? 14.611 -2.110 -11.442 1.00 91.56 81 VAL A C 1
ATOM 628 O O . VAL A 1 81 ? 13.922 -1.304 -12.063 1.00 91.56 81 VAL A O 1
ATOM 631 N N . CYS A 1 82 ? 14.714 -2.076 -10.116 1.00 92.50 82 CYS A N 1
ATOM 632 C CA . CYS A 1 82 ? 13.979 -1.126 -9.280 1.00 92.50 82 CYS A CA 1
ATOM 633 C C . CYS A 1 82 ? 14.746 -0.761 -8.006 1.00 92.50 82 CYS A C 1
ATOM 635 O O . CYS A 1 82 ? 15.703 -1.431 -7.622 1.00 92.50 82 CYS A O 1
ATOM 637 N N . ASP A 1 83 ? 14.306 0.294 -7.327 1.00 92.75 83 ASP A N 1
ATOM 638 C CA . ASP A 1 83 ? 14.736 0.617 -5.969 1.00 92.75 83 ASP A CA 1
ATOM 639 C C . ASP A 1 83 ? 13.875 -0.186 -4.981 1.00 92.75 83 ASP A C 1
ATOM 641 O O . ASP A 1 83 ? 12.735 0.171 -4.670 1.00 92.75 83 ASP A O 1
ATOM 645 N N . ALA A 1 84 ? 14.403 -1.326 -4.526 1.00 93.31 84 ALA A N 1
ATOM 646 C CA . ALA A 1 84 ? 13.668 -2.267 -3.680 1.00 93.31 84 ALA A CA 1
ATOM 647 C C . ALA A 1 84 ? 13.085 -1.631 -2.395 1.00 93.31 84 ALA A C 1
ATOM 649 O O . ALA A 1 84 ? 11.917 -1.898 -2.102 1.00 93.31 84 ALA A O 1
ATOM 650 N N . PRO A 1 85 ? 13.807 -0.763 -1.652 1.00 92.00 85 PRO A N 1
ATOM 651 C CA . PRO A 1 85 ? 13.224 0.017 -0.557 1.00 92.00 85 PRO A CA 1
ATOM 652 C C . PRO A 1 85 ? 11.985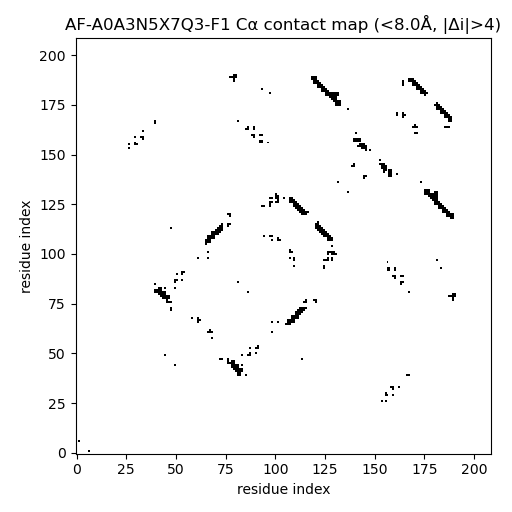 0.839 -0.941 1.00 92.00 85 PRO A C 1
ATOM 654 O O . PRO A 1 85 ? 11.023 0.891 -0.172 1.00 92.00 85 PRO A O 1
ATOM 657 N N . GLN A 1 86 ? 11.969 1.465 -2.122 1.00 92.38 86 GLN A N 1
ATOM 658 C CA . GLN A 1 86 ? 10.799 2.216 -2.586 1.00 92.38 86 GLN A CA 1
ATOM 659 C C . GLN A 1 86 ? 9.626 1.288 -2.929 1.00 92.38 86 GLN A C 1
ATOM 661 O O . GLN A 1 86 ? 8.492 1.558 -2.535 1.00 92.38 86 GLN A O 1
ATOM 666 N N . ILE A 1 87 ? 9.878 0.158 -3.596 1.00 95.69 87 ILE A N 1
ATOM 667 C CA . ILE A 1 87 ? 8.821 -0.827 -3.885 1.00 95.69 87 ILE A CA 1
ATOM 668 C C . ILE A 1 87 ? 8.273 -1.446 -2.590 1.00 95.69 87 ILE A C 1
ATOM 670 O O . ILE A 1 87 ? 7.063 -1.621 -2.451 1.00 95.69 87 ILE A O 1
ATOM 674 N N . GLN A 1 88 ? 9.120 -1.687 -1.589 1.00 95.50 88 GLN A N 1
ATOM 675 C CA . GLN A 1 88 ? 8.685 -2.081 -0.247 1.00 95.50 88 GLN A CA 1
ATOM 676 C C . GLN A 1 88 ? 7.749 -1.033 0.382 1.00 95.50 88 GLN A C 1
ATOM 678 O O . GLN A 1 88 ? 6.735 -1.398 0.979 1.00 95.50 88 GLN A O 1
ATOM 683 N N . GLN A 1 89 ? 8.032 0.264 0.217 1.00 92.19 89 GLN A N 1
ATOM 684 C CA . GLN A 1 89 ? 7.139 1.332 0.680 1.00 92.19 89 GLN A CA 1
ATOM 685 C C . GLN A 1 89 ? 5.788 1.316 -0.052 1.00 92.19 89 GLN A C 1
ATOM 687 O O . GLN A 1 89 ? 4.755 1.528 0.586 1.00 92.19 89 GLN A O 1
ATOM 692 N N . VAL A 1 90 ? 5.769 1.025 -1.360 1.00 96.12 90 VAL A N 1
ATOM 693 C CA . VAL A 1 90 ? 4.524 0.858 -2.133 1.00 96.12 90 VAL A CA 1
ATOM 694 C C . VAL A 1 90 ? 3.678 -0.268 -1.546 1.00 96.12 90 VAL A C 1
ATOM 696 O O . VAL A 1 90 ? 2.519 -0.044 -1.197 1.00 96.12 90 VAL A O 1
ATOM 699 N N . VAL A 1 91 ? 4.268 -1.454 -1.374 1.00 97.69 91 VAL A N 1
ATOM 700 C CA . VAL A 1 91 ? 3.584 -2.625 -0.802 1.00 97.69 91 VAL A CA 1
ATOM 701 C C . VAL A 1 91 ? 3.042 -2.294 0.591 1.00 97.69 91 VAL A C 1
ATOM 703 O O . VAL A 1 91 ? 1.874 -2.551 0.880 1.00 97.69 91 VAL A O 1
ATOM 706 N N . LEU A 1 92 ? 3.861 -1.669 1.443 1.00 94.12 92 LEU A N 1
ATOM 707 C CA . LEU A 1 92 ? 3.472 -1.292 2.799 1.00 94.12 92 LEU A CA 1
ATOM 708 C C . LEU A 1 92 ? 2.295 -0.309 2.807 1.00 94.12 92 LEU A C 1
ATOM 710 O O . LEU A 1 92 ? 1.332 -0.522 3.540 1.00 94.12 92 LEU A O 1
ATOM 714 N N . ASN A 1 93 ? 2.342 0.745 1.990 1.00 93.31 93 ASN A N 1
ATOM 715 C CA . ASN A 1 93 ? 1.280 1.750 1.933 1.00 93.31 93 ASN A CA 1
ATOM 716 C C . ASN A 1 93 ? -0.040 1.156 1.435 1.00 93.31 93 ASN A C 1
ATOM 718 O O . ASN A 1 93 ? -1.088 1.444 2.012 1.00 93.31 93 ASN A O 1
ATOM 722 N N . LEU A 1 94 ? 0.001 0.302 0.410 1.00 96.94 94 LEU A N 1
ATOM 723 C CA . LEU A 1 94 ? -1.196 -0.364 -0.103 1.00 96.94 94 LEU A CA 1
ATOM 724 C C . LEU A 1 94 ? -1.803 -1.317 0.934 1.00 96.94 94 LEU A C 1
ATOM 726 O O . LEU A 1 94 ? -3.002 -1.252 1.190 1.00 96.94 94 LEU A O 1
ATOM 730 N N . VAL A 1 95 ? -0.984 -2.144 1.591 1.00 96.00 95 VAL A N 1
ATOM 731 C CA . VAL A 1 95 ? -1.452 -3.099 2.611 1.00 96.00 95 VAL A CA 1
ATOM 732 C C . VAL A 1 95 ? -1.991 -2.390 3.853 1.00 96.00 95 VAL A C 1
ATOM 734 O O . VAL A 1 95 ? -2.997 -2.816 4.416 1.00 96.00 95 VAL A O 1
ATOM 737 N N . LEU A 1 96 ? -1.360 -1.298 4.291 1.00 91.38 96 LEU A N 1
ATOM 738 C CA . LEU A 1 96 ? -1.869 -0.513 5.416 1.00 91.38 96 LEU A CA 1
ATOM 739 C C . LEU A 1 96 ? -3.175 0.205 5.063 1.00 91.38 96 LEU A C 1
ATOM 741 O O . LEU A 1 96 ? -4.083 0.215 5.887 1.00 91.38 96 LEU A O 1
ATOM 745 N N . ASN A 1 97 ? -3.307 0.743 3.847 1.00 92.69 97 ASN A N 1
ATOM 746 C CA . ASN A 1 97 ? -4.568 1.333 3.393 1.00 92.69 97 ASN A CA 1
ATOM 747 C C . ASN A 1 97 ? -5.693 0.294 3.331 1.00 92.69 97 ASN A C 1
ATOM 749 O O . ASN A 1 97 ? -6.786 0.561 3.831 1.00 92.69 97 ASN A O 1
ATOM 753 N N . ALA A 1 98 ? -5.402 -0.892 2.793 1.00 95.00 98 ALA A N 1
ATOM 754 C CA . ALA A 1 98 ? -6.307 -2.035 2.795 1.00 95.00 98 ALA A CA 1
ATOM 755 C C . ALA A 1 98 ? -6.731 -2.405 4.226 1.00 95.00 98 ALA A C 1
ATOM 757 O O . ALA A 1 98 ? -7.916 -2.515 4.521 1.00 95.00 98 ALA A O 1
ATOM 758 N N . ALA A 1 99 ? -5.777 -2.521 5.152 1.00 92.50 99 ALA A N 1
ATOM 759 C CA . ALA A 1 99 ? -6.065 -2.846 6.545 1.00 92.50 99 ALA A CA 1
ATOM 760 C C . ALA A 1 99 ? -6.910 -1.780 7.259 1.00 92.50 99 ALA A C 1
ATOM 762 O O . ALA A 1 99 ? -7.800 -2.107 8.043 1.00 92.50 99 ALA A O 1
ATOM 763 N N . GLU A 1 100 ? -6.653 -0.502 6.992 1.00 89.81 100 GLU A N 1
ATOM 764 C CA . GLU A 1 100 ? -7.416 0.600 7.573 1.00 89.81 100 GLU A CA 1
ATOM 765 C C . GLU A 1 100 ? -8.874 0.591 7.078 1.00 89.81 100 GLU A C 1
ATOM 767 O O . GLU A 1 100 ? -9.781 0.772 7.894 1.00 89.81 100 GLU A O 1
ATOM 772 N N . ALA A 1 101 ? -9.113 0.264 5.801 1.00 91.38 101 ALA A N 1
ATOM 773 C CA . ALA A 1 101 ? -10.451 0.098 5.216 1.00 91.38 101 ALA A CA 1
ATOM 774 C C . ALA A 1 101 ? -11.244 -1.100 5.787 1.00 91.38 101 ALA A C 1
ATOM 776 O O . ALA A 1 101 ? -12.448 -1.229 5.547 1.00 91.38 101 ALA A O 1
ATOM 777 N N . LEU A 1 102 ? -10.580 -1.978 6.548 1.00 92.25 102 LEU A N 1
ATOM 778 C CA . LEU A 1 102 ? -11.162 -3.146 7.214 1.00 92.25 102 LEU A CA 1
ATOM 779 C C . LEU A 1 102 ? -11.465 -2.909 8.700 1.00 92.25 102 LEU A C 1
ATOM 781 O O . LEU A 1 102 ? -11.945 -3.819 9.379 1.00 92.25 102 LEU A O 1
ATOM 785 N N . THR A 1 103 ? -11.208 -1.708 9.225 1.00 82.44 103 THR A N 1
ATOM 786 C CA . THR A 1 103 ? -11.424 -1.394 10.645 1.00 82.44 103 THR A CA 1
ATOM 787 C C . THR A 1 103 ? -12.876 -1.667 11.055 1.00 82.44 103 THR A C 1
ATOM 789 O O . THR A 1 103 ? -13.813 -1.121 10.484 1.00 82.44 103 THR A O 1
ATOM 792 N N . GLY A 1 104 ? -13.072 -2.521 12.065 1.00 80.00 104 GLY A N 1
ATOM 793 C CA . GLY A 1 104 ? -14.403 -2.907 12.553 1.00 80.00 104 GLY A CA 1
ATOM 794 C C . GLY A 1 104 ? -15.095 -4.010 11.741 1.00 80.00 104 GLY A C 1
ATOM 795 O O . GLY A 1 104 ? -16.207 -4.408 12.090 1.00 80.00 104 GLY A O 1
ATOM 796 N N . LYS A 1 105 ? -14.453 -4.549 10.693 1.00 85.06 105 LYS A N 1
ATOM 797 C CA . LYS A 1 105 ? -14.984 -5.666 9.905 1.00 85.06 105 LYS A CA 1
ATOM 798 C C . LYS A 1 105 ? -14.609 -7.010 10.554 1.00 85.06 105 LYS A C 1
ATOM 800 O O . LYS A 1 105 ? -13.429 -7.279 10.746 1.00 85.06 105 LYS A O 1
ATOM 805 N N . PRO A 1 106 ? -15.575 -7.898 10.860 1.00 81.06 106 PRO A N 1
ATOM 806 C CA . PRO A 1 106 ? -15.303 -9.147 11.586 1.00 81.06 106 PRO A CA 1
ATOM 807 C C . PRO A 1 106 ? -14.563 -10.218 10.766 1.00 81.06 106 PRO A C 1
ATOM 809 O O . PRO A 1 106 ? -14.054 -11.175 11.338 1.00 81.06 106 PRO A O 1
ATOM 812 N N . LYS A 1 107 ? -14.534 -10.092 9.433 1.00 87.00 107 LYS A N 1
ATOM 813 C CA . LYS A 1 107 ? -13.839 -11.004 8.507 1.00 87.00 107 LYS A CA 1
ATOM 814 C C . LYS A 1 107 ? -13.007 -10.194 7.517 1.00 87.00 107 LYS A C 1
ATOM 816 O O . LYS A 1 107 ? -13.304 -10.173 6.319 1.00 87.00 107 LYS A O 1
ATOM 821 N N . GLY A 1 108 ? -12.051 -9.436 8.047 1.00 94.12 108 GLY A N 1
ATOM 822 C CA . GLY A 1 108 ? -11.174 -8.619 7.224 1.00 94.12 108 GLY A CA 1
ATOM 823 C C . GLY A 1 108 ? -10.205 -9.492 6.437 1.00 94.12 108 GLY A C 1
ATOM 824 O O . GLY A 1 108 ? -9.550 -10.358 7.013 1.00 94.12 108 GLY A O 1
ATOM 825 N N . LYS A 1 109 ? -10.127 -9.277 5.126 1.00 95.88 109 LYS A N 1
ATOM 826 C CA . LYS A 1 109 ? -9.256 -10.031 4.231 1.00 95.88 109 LYS A CA 1
ATOM 827 C C . LYS A 1 109 ? -8.525 -9.076 3.301 1.00 95.88 109 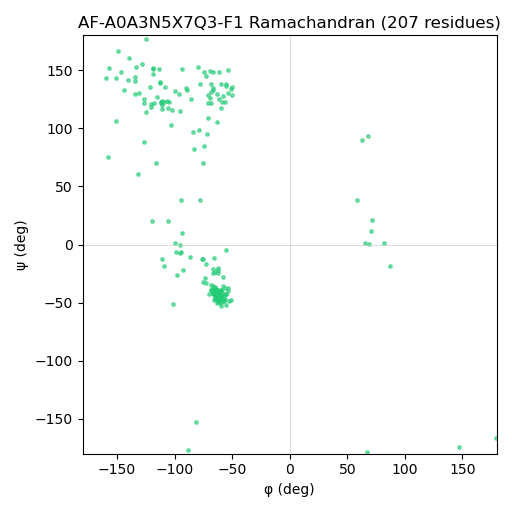LYS A C 1
ATOM 829 O O . LYS A 1 109 ? -9.158 -8.249 2.646 1.00 95.88 109 LYS A O 1
ATOM 834 N N . VAL A 1 110 ? -7.208 -9.234 3.241 1.00 97.88 110 VAL A N 1
ATOM 835 C CA . VAL A 1 110 ? -6.335 -8.588 2.262 1.00 97.88 110 VAL A CA 1
ATOM 836 C C . VAL A 1 110 ? -5.722 -9.675 1.393 1.00 97.88 110 VAL A C 1
ATOM 838 O O . VAL A 1 110 ? -5.139 -10.624 1.911 1.00 97.88 110 VAL A O 1
ATOM 841 N N . ILE A 1 111 ? -5.850 -9.554 0.078 1.00 98.44 111 ILE A N 1
ATOM 842 C CA . ILE A 1 111 ? -5.257 -10.480 -0.884 1.00 98.44 111 ILE A CA 1
ATOM 843 C C . ILE A 1 111 ? -4.156 -9.741 -1.627 1.00 98.44 111 ILE A C 1
ATOM 845 O O . ILE A 1 111 ? -4.404 -8.705 -2.239 1.00 98.44 111 ILE A O 1
ATOM 849 N N . VAL A 1 112 ? -2.941 -10.279 -1.585 1.00 98.56 112 VAL A N 1
ATOM 850 C CA . VAL A 1 112 ? -1.802 -9.745 -2.331 1.00 98.56 112 VAL A CA 1
ATOM 851 C C . VAL A 1 112 ? -1.465 -10.703 -3.455 1.00 98.56 112 VAL A C 1
ATOM 853 O O . VAL A 1 112 ? -1.196 -11.881 -3.207 1.00 98.56 112 VAL A O 1
ATOM 856 N N . ARG A 1 113 ? -1.488 -10.209 -4.694 1.00 98.69 113 ARG A N 1
ATOM 857 C CA . ARG A 1 113 ? -1.172 -11.006 -5.881 1.00 98.69 113 ARG A CA 1
ATOM 858 C C . ARG A 1 113 ? 0.025 -10.444 -6.612 1.00 98.69 113 ARG A C 1
ATOM 860 O O . ARG A 1 113 ? 0.206 -9.231 -6.672 1.00 98.69 113 ARG A O 1
ATOM 867 N N . THR A 1 114 ? 0.796 -11.334 -7.216 1.00 98.50 114 THR A N 1
ATOM 868 C CA . THR A 1 114 ? 1.796 -10.952 -8.208 1.00 98.50 114 THR A CA 1
ATOM 869 C C . THR A 1 114 ? 1.707 -11.867 -9.412 1.00 98.50 114 THR A C 1
ATOM 871 O O . THR A 1 114 ? 1.474 -13.069 -9.270 1.00 98.50 114 THR A O 1
ATOM 874 N N . TYR A 1 115 ? 1.869 -11.312 -10.608 1.00 98.12 115 TYR A N 1
ATOM 875 C CA . TYR A 1 115 ? 1.850 -12.089 -11.845 1.00 98.12 115 TYR A CA 1
ATOM 876 C C . TYR A 1 115 ? 2.588 -11.364 -12.976 1.00 98.12 115 TYR A C 1
ATOM 878 O O . TYR A 1 115 ? 2.676 -10.133 -12.960 1.00 98.12 115 TYR A O 1
ATOM 886 N N . PRO A 1 116 ? 3.153 -12.102 -13.948 1.00 96.62 116 PRO A N 1
ATOM 887 C CA . PRO A 1 116 ? 3.766 -11.493 -15.118 1.00 96.62 116 PRO A CA 1
ATOM 888 C C . PRO A 1 116 ? 2.691 -10.978 -16.084 1.00 96.62 116 PRO A C 1
ATOM 890 O O . PRO A 1 116 ? 1.620 -11.573 -16.217 1.00 96.62 116 PRO A O 1
ATOM 893 N N . VAL A 1 117 ? 3.006 -9.899 -16.789 1.00 94.88 117 VAL A N 1
ATOM 894 C CA . VAL A 1 117 ? 2.258 -9.393 -17.951 1.00 94.88 117 VAL A CA 1
ATOM 895 C C . VAL A 1 117 ? 3.217 -9.260 -19.138 1.00 94.88 117 VAL A C 1
ATOM 897 O O . VAL A 1 117 ? 4.403 -9.547 -18.989 1.00 94.88 117 VAL A O 1
ATOM 900 N N . SER A 1 118 ? 2.726 -8.879 -20.322 1.00 87.94 118 SER A N 1
ATOM 901 C CA . SER A 1 118 ? 3.537 -8.834 -21.554 1.00 87.94 118 SER A CA 1
ATOM 902 C C . SER A 1 118 ? 4.845 -8.057 -21.387 1.00 87.94 118 SER A C 1
ATOM 904 O O . SER A 1 118 ? 5.903 -8.570 -21.734 1.00 87.94 118 SER A O 1
ATOM 906 N N . ASP A 1 119 ? 4.768 -6.866 -20.793 1.00 87.00 119 ASP A N 1
ATOM 907 C CA . ASP A 1 119 ? 5.874 -5.900 -20.757 1.00 87.00 119 ASP A CA 1
ATOM 908 C C . ASP A 1 119 ? 6.322 -5.576 -19.325 1.00 87.00 119 ASP A C 1
ATOM 910 O O . ASP A 1 119 ? 6.916 -4.532 -19.057 1.00 87.00 119 ASP A O 1
ATOM 914 N N . GLY A 1 120 ? 6.002 -6.444 -18.364 1.00 94.69 120 GLY A N 1
ATOM 915 C CA . GLY A 1 120 ? 6.146 -6.099 -16.958 1.00 94.69 120 GLY A CA 1
ATOM 916 C C . GLY A 1 120 ? 5.713 -7.178 -15.986 1.00 94.69 120 GLY A C 1
ATOM 917 O O . GLY A 1 120 ? 5.451 -8.333 -16.327 1.00 94.69 120 GLY A O 1
ATOM 918 N N . VAL A 1 121 ? 5.587 -6.754 -14.740 1.00 97.25 121 VAL A N 1
ATOM 919 C CA . VAL A 1 121 ? 4.945 -7.524 -13.681 1.00 97.25 121 VAL A CA 1
ATOM 920 C C . VAL A 1 121 ? 3.901 -6.669 -12.996 1.00 97.25 121 VAL A C 1
ATOM 922 O O . VAL A 1 121 ? 3.988 -5.441 -12.964 1.00 97.25 121 VAL A O 1
ATOM 925 N N . VAL A 1 122 ? 2.930 -7.344 -12.408 1.00 98.25 122 VAL A N 1
ATOM 926 C CA . VAL A 1 122 ? 1.874 -6.712 -11.638 1.00 98.25 122 VAL A CA 1
ATOM 927 C C . VAL A 1 122 ? 2.006 -7.087 -10.169 1.00 98.25 122 VAL A C 1
ATOM 929 O O . VAL A 1 122 ? 2.277 -8.239 -9.834 1.00 98.25 122 VAL A O 1
ATOM 932 N N . LEU A 1 123 ? 1.772 -6.099 -9.308 1.00 98.62 123 LEU A N 1
ATOM 933 C CA . LEU A 1 123 ? 1.442 -6.234 -7.896 1.00 98.62 123 LEU A CA 1
ATOM 934 C C . LEU A 1 123 ? -0.011 -5.784 -7.703 1.00 98.62 123 LEU A C 1
ATOM 936 O O . LEU A 1 123 ? -0.345 -4.636 -7.983 1.00 98.62 123 LEU A O 1
ATOM 940 N N . GLU A 1 124 ? -0.865 -6.654 -7.177 1.00 98.62 124 GLU A N 1
ATOM 941 C CA . GLU A 1 124 ? -2.221 -6.296 -6.759 1.00 98.62 124 GLU A CA 1
ATOM 942 C C . GLU A 1 124 ? -2.374 -6.399 -5.249 1.00 98.62 124 GLU A C 1
ATOM 944 O O . GLU A 1 124 ? -1.913 -7.361 -4.633 1.00 98.62 124 GLU A O 1
ATOM 949 N N . VAL A 1 125 ? -3.078 -5.430 -4.669 1.00 98.69 125 VAL A N 1
ATOM 950 C CA . VAL A 1 125 ? -3.554 -5.475 -3.287 1.00 98.69 125 VAL A CA 1
ATOM 951 C C . VAL A 1 125 ? -5.061 -5.267 -3.307 1.00 98.69 125 VAL A C 1
ATOM 953 O O . VAL A 1 125 ? -5.547 -4.203 -3.688 1.00 98.69 125 VAL A O 1
ATOM 956 N N . GLU A 1 126 ? -5.788 -6.305 -2.917 1.00 98.56 126 GLU A N 1
ATOM 957 C CA . GLU A 1 126 ? -7.240 -6.310 -2.788 1.00 98.56 126 GLU A CA 1
ATOM 958 C C . GLU A 1 126 ? -7.634 -6.341 -1.315 1.00 98.56 126 GLU A C 1
ATOM 960 O O . GLU A 1 126 ? -7.105 -7.139 -0.545 1.00 98.56 126 GLU A O 1
ATOM 965 N N . ASP A 1 127 ? -8.603 -5.518 -0.937 1.00 97.94 127 ASP A N 1
ATOM 966 C CA . ASP A 1 127 ? -9.302 -5.604 0.337 1.00 97.94 127 ASP A CA 1
ATOM 967 C C . ASP A 1 127 ? -10.788 -5.858 0.123 1.00 97.94 127 ASP A C 1
ATOM 969 O O . ASP A 1 127 ? -11.384 -5.417 -0.859 1.00 97.94 127 ASP A O 1
ATOM 973 N N . ASN A 1 128 ? -11.409 -6.522 1.095 1.00 96.94 128 ASN A N 1
ATOM 974 C CA . ASN A 1 128 ? -12.860 -6.603 1.191 1.00 96.94 128 ASN A CA 1
ATOM 975 C C . ASN A 1 128 ? -13.420 -5.515 2.122 1.00 96.94 128 ASN A C 1
ATOM 977 O O . ASN A 1 128 ? -14.301 -5.808 2.921 1.00 96.94 128 ASN A O 1
ATOM 981 N N . GLY A 1 129 ? -12.885 -4.294 2.109 1.00 95.00 129 GLY A N 1
ATOM 982 C CA . GLY A 1 129 ? -13.224 -3.205 3.026 1.00 95.00 129 GLY A CA 1
ATOM 983 C C . GLY A 1 129 ? -14.479 -2.418 2.669 1.00 95.00 129 GLY A C 1
ATOM 984 O O . GLY A 1 129 ? -15.439 -2.933 2.090 1.00 95.00 129 GLY A O 1
ATOM 985 N N . GLU A 1 130 ? -14.505 -1.159 3.096 1.00 93.44 130 GLU A N 1
ATOM 986 C CA . GLU A 1 130 ? -15.614 -0.228 2.850 1.00 93.44 130 GLU A CA 1
ATOM 987 C C . GLU A 1 130 ? -15.674 0.314 1.414 1.00 93.44 130 GLU A C 1
ATOM 989 O O . GLU A 1 130 ? -16.699 0.866 1.014 1.00 93.44 130 GLU A O 1
ATOM 994 N N . GLY A 1 131 ? -14.619 0.119 0.621 1.00 93.62 131 GLY A N 1
ATOM 995 C CA . GLY A 1 131 ? -14.513 0.668 -0.728 1.00 93.62 131 GLY A CA 1
ATOM 996 C C . GLY A 1 131 ? -14.413 2.201 -0.764 1.00 93.62 131 GLY A C 1
ATOM 997 O O . GLY A 1 131 ? -14.394 2.883 0.255 1.00 93.62 131 GLY A O 1
ATOM 998 N N . ILE A 1 132 ? -14.352 2.756 -1.971 1.00 93.12 132 ILE A N 1
ATOM 999 C CA . ILE A 1 132 ? -14.144 4.182 -2.238 1.00 93.12 132 ILE A CA 1
ATOM 1000 C C . ILE A 1 132 ? -15.331 4.698 -3.056 1.00 93.12 132 ILE A C 1
ATOM 1002 O O . ILE A 1 132 ? -15.779 4.058 -4.011 1.00 93.12 132 ILE A O 1
ATOM 1006 N N . SER A 1 133 ? -15.868 5.865 -2.689 1.00 93.81 133 SER A N 1
ATOM 1007 C CA . SER A 1 133 ? -16.923 6.515 -3.471 1.00 93.81 133 SER A CA 1
ATOM 1008 C C . SER A 1 133 ? -16.395 6.975 -4.835 1.00 93.81 133 SER A C 1
ATOM 1010 O O . SER A 1 133 ? -15.239 7.374 -4.974 1.00 93.81 133 SER A O 1
ATOM 1012 N N . ARG A 1 134 ? -17.261 6.975 -5.856 1.00 91.81 134 ARG A N 1
ATOM 1013 C CA . ARG A 1 134 ? -16.874 7.374 -7.223 1.00 91.81 134 ARG A CA 1
ATOM 1014 C C . ARG A 1 134 ? -16.280 8.782 -7.293 1.00 91.81 134 ARG A C 1
ATOM 1016 O O . ARG A 1 134 ? -15.334 9.002 -8.036 1.00 91.81 134 ARG A O 1
ATOM 1023 N N . GLU A 1 135 ? -16.806 9.705 -6.496 1.00 91.69 135 GLU A N 1
ATOM 1024 C CA . GLU A 1 135 ? -16.356 11.102 -6.427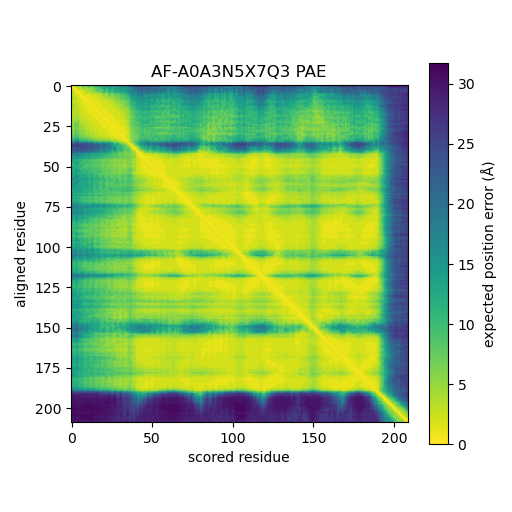 1.00 91.69 135 GLU A CA 1
ATOM 1025 C C . GLU A 1 135 ? -14.934 11.255 -5.870 1.00 91.69 135 GLU A C 1
ATOM 1027 O O . GLU A 1 135 ? -14.258 12.243 -6.157 1.00 91.69 135 GLU A O 1
ATOM 1032 N N . ASN A 1 136 ? -14.480 10.281 -5.077 1.00 91.94 136 ASN A N 1
ATOM 1033 C CA . ASN A 1 136 ? -13.169 10.314 -4.444 1.00 91.94 136 ASN A CA 1
ATOM 1034 C C . ASN A 1 136 ? -12.096 9.611 -5.280 1.00 91.94 136 ASN A C 1
ATOM 1036 O O . ASN A 1 136 ? -10.927 9.943 -5.122 1.00 91.94 136 ASN A O 1
ATOM 1040 N N . LEU A 1 137 ? -12.462 8.697 -6.192 1.00 91.50 137 LEU A N 1
ATOM 1041 C CA . LEU A 1 137 ? -11.509 7.914 -6.997 1.00 91.50 137 LEU A CA 1
ATOM 1042 C C . LEU A 1 137 ? -10.496 8.778 -7.758 1.00 91.50 137 LEU A C 1
ATOM 1044 O O . LEU A 1 137 ? -9.331 8.409 -7.835 1.00 91.50 137 LEU A O 1
ATOM 1048 N N . SER A 1 138 ? -10.908 9.938 -8.275 1.00 90.38 138 SER A N 1
ATOM 1049 C CA . SER A 1 138 ? -10.004 10.837 -9.005 1.00 90.38 138 SER A CA 1
ATOM 1050 C C . SER A 1 138 ? -9.057 11.631 -8.102 1.00 90.38 138 SER A C 1
ATOM 1052 O O . SER A 1 138 ? -8.139 12.256 -8.615 1.00 90.38 138 SER A O 1
ATOM 1054 N N . LYS A 1 139 ? -9.298 11.647 -6.786 1.00 91.44 139 LYS A N 1
ATOM 1055 C CA . LYS A 1 139 ? -8.578 12.472 -5.803 1.00 91.44 139 LYS A CA 1
ATOM 1056 C C . LYS A 1 139 ? -7.706 11.655 -4.859 1.00 91.44 139 LYS A C 1
ATOM 1058 O O . LYS A 1 139 ? -6.896 12.217 -4.138 1.00 91.44 139 LYS A O 1
ATOM 1063 N N . ILE A 1 140 ? -7.856 10.328 -4.822 1.00 92.75 140 ILE A N 1
ATOM 1064 C CA . ILE A 1 140 ? -7.172 9.491 -3.820 1.00 92.75 140 ILE A CA 1
ATOM 1065 C C . ILE A 1 140 ? -5.642 9.530 -3.910 1.00 92.75 140 ILE A C 1
ATOM 1067 O O . ILE A 1 140 ? -4.974 9.183 -2.939 1.00 92.75 140 ILE A O 1
ATOM 1071 N N . PHE A 1 141 ? -5.095 9.932 -5.058 1.00 92.44 141 PHE A N 1
ATOM 1072 C CA . PHE A 1 141 ? -3.658 10.106 -5.267 1.00 92.44 141 PHE A CA 1
ATOM 1073 C C . PHE A 1 141 ? -3.191 11.551 -5.043 1.00 92.44 141 PHE A C 1
ATOM 1075 O O . PHE A 1 141 ? -1.984 11.797 -5.049 1.00 92.44 141 PHE A O 1
ATOM 1082 N N . ASP A 1 142 ? -4.114 12.493 -4.820 1.00 89.81 142 ASP A N 1
ATOM 1083 C CA . ASP A 1 142 ? -3.774 13.882 -4.533 1.00 89.81 142 ASP A CA 1
ATOM 1084 C C . ASP A 1 142 ? -3.100 13.969 -3.154 1.00 89.81 142 ASP A C 1
ATOM 1086 O O . ASP A 1 142 ? -3.613 13.419 -2.170 1.00 89.81 142 ASP A O 1
ATOM 1090 N N . PRO A 1 143 ? -1.957 14.666 -3.036 1.00 86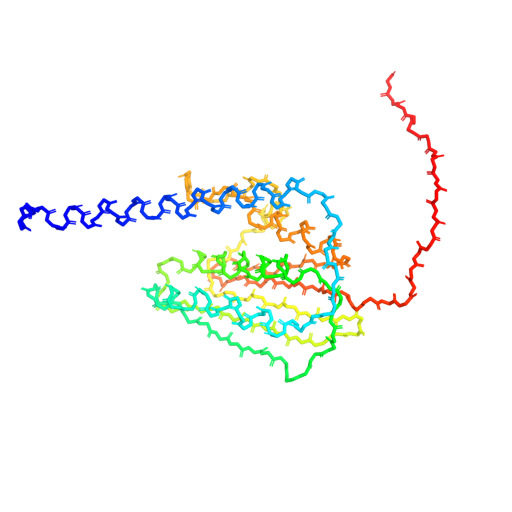.88 143 PRO A N 1
ATOM 1091 C CA . PRO A 1 143 ? -1.301 14.850 -1.752 1.00 86.88 143 PRO A CA 1
ATOM 1092 C C . PRO A 1 143 ? -2.245 15.472 -0.721 1.00 86.88 143 PRO A C 1
ATOM 1094 O O . PRO A 1 143 ? -2.947 16.440 -1.008 1.00 86.88 143 PRO A O 1
ATOM 1097 N N . PHE A 1 144 ? -2.211 14.937 0.499 1.00 85.81 144 PHE A N 1
ATOM 1098 C CA . PHE A 1 144 ? -3.024 15.371 1.641 1.00 85.81 144 PHE A CA 1
ATOM 1099 C C . PHE A 1 144 ? -4.525 15.083 1.532 1.00 85.81 144 PHE A C 1
ATOM 1101 O O . PHE A 1 144 ? -5.266 15.371 2.473 1.00 85.81 144 PHE A O 1
ATOM 1108 N N . PHE A 1 145 ? -4.989 14.458 0.447 1.00 85.94 145 PHE A N 1
ATOM 1109 C CA . PHE A 1 145 ? -6.374 14.025 0.356 1.00 85.94 145 PHE A CA 1
ATOM 1110 C C . PHE A 1 145 ? -6.640 12.861 1.317 1.00 85.94 145 PHE A C 1
ATOM 1112 O O . PHE A 1 145 ? -5.970 11.825 1.301 1.00 85.94 145 PHE A O 1
ATOM 1119 N N . THR A 1 146 ? -7.650 13.008 2.171 1.00 85.75 146 THR A N 1
ATOM 1120 C CA . THR A 1 146 ? -8.114 11.925 3.033 1.00 85.75 146 THR A CA 1
ATOM 1121 C C . THR A 1 146 ? -9.595 12.074 3.351 1.00 85.75 146 THR A C 1
ATOM 1123 O O . THR A 1 146 ? -10.096 13.177 3.537 1.00 85.75 146 THR A O 1
ATOM 1126 N N . THR A 1 147 ? -10.299 10.947 3.423 1.00 82.88 147 THR A N 1
ATOM 1127 C CA . THR A 1 147 ? -11.689 10.855 3.900 1.00 82.88 147 THR A CA 1
ATOM 1128 C C . THR A 1 147 ? -11.770 10.487 5.380 1.00 82.88 147 THR A C 1
ATOM 1130 O O . THR A 1 147 ? -12.860 10.326 5.924 1.00 82.88 147 THR A O 1
ATOM 1133 N N . LYS A 1 148 ? -10.616 10.297 6.026 1.00 79.06 148 LYS A N 1
ATOM 1134 C CA . LYS A 1 148 ? -10.515 9.868 7.420 1.00 79.06 148 LYS A CA 1
ATOM 1135 C C . LYS A 1 148 ? -10.748 11.059 8.343 1.00 79.06 148 LYS A C 1
ATOM 1137 O O . LYS A 1 148 ? -10.462 12.196 7.979 1.00 79.06 148 LYS A O 1
ATOM 1142 N N . GLU A 1 149 ? -11.231 10.779 9.551 1.00 75.12 149 GLU A N 1
ATOM 1143 C CA . GLU A 1 149 ? -11.358 11.795 10.600 1.00 75.12 149 GLU A CA 1
ATOM 1144 C C . GLU A 1 149 ? -10.022 12.509 10.841 1.00 75.12 149 GLU A C 1
ATOM 1146 O O . GLU A 1 149 ? -8.944 11.915 10.688 1.00 75.12 149 GLU A O 1
ATOM 1151 N N . GLU A 1 150 ? -10.096 13.772 11.263 1.00 68.50 150 GLU A N 1
ATOM 1152 C CA . GLU A 1 150 ? -8.918 14.568 11.593 1.00 68.50 150 GLU A CA 1
ATOM 1153 C C . GLU A 1 150 ? -7.986 13.803 12.542 1.00 68.50 150 GLU A C 1
ATOM 1155 O O . GLU A 1 150 ? -8.390 13.240 13.560 1.00 68.50 150 GLU A O 1
ATOM 1160 N N . GLY A 1 151 ? -6.709 13.732 12.166 1.00 65.44 151 GLY A N 1
ATOM 1161 C CA . GLY A 1 151 ? -5.695 12.995 12.915 1.00 65.44 151 GLY A CA 1
ATOM 1162 C C . GLY A 1 151 ? -5.565 11.510 12.556 1.00 65.44 151 GLY A C 1
ATOM 1163 O O . GLY A 1 151 ? -4.498 10.949 12.787 1.00 65.44 151 GLY A O 1
ATOM 1164 N N . LYS A 1 152 ? -6.538 10.858 11.906 1.00 67.44 152 LYS A N 1
ATOM 1165 C CA . LYS A 1 152 ? -6.442 9.418 11.567 1.00 67.44 152 LYS A CA 1
ATOM 1166 C C . LYS A 1 152 ? -5.744 9.115 10.238 1.00 67.44 152 LYS A C 1
ATOM 1168 O O . LYS A 1 152 ? -5.376 7.971 9.990 1.00 67.44 152 LYS A O 1
ATOM 1173 N N . GLY A 1 153 ? -5.486 10.126 9.412 1.00 71.06 153 GLY A N 1
ATOM 1174 C CA . GLY A 1 153 ? -4.704 9.995 8.184 1.00 71.06 153 GLY A CA 1
ATOM 1175 C C . GLY A 1 153 ? -4.166 11.342 7.718 1.00 71.06 153 GLY A C 1
ATOM 1176 O O . GLY A 1 153 ? -4.835 12.354 7.871 1.00 71.06 153 GLY A O 1
ATOM 1177 N N . VAL A 1 154 ? -2.948 11.360 7.172 1.00 77.06 154 VAL A N 1
ATOM 1178 C CA . VAL A 1 154 ? -2.335 12.580 6.600 1.00 77.06 154 VAL A CA 1
ATOM 1179 C C . VAL A 1 154 ? -2.548 12.668 5.086 1.00 77.06 154 VAL A C 1
ATOM 1181 O O . VAL A 1 154 ? -2.230 13.678 4.481 1.00 77.06 154 VAL A O 1
ATOM 1184 N N . GLY A 1 155 ? -3.096 11.620 4.461 1.00 83.12 155 GLY A N 1
ATOM 1185 C CA . GLY A 1 155 ? -3.396 11.623 3.025 1.00 83.12 155 GLY A CA 1
ATOM 1186 C C . GLY A 1 155 ? -2.165 11.562 2.117 1.00 83.12 155 GLY A C 1
ATOM 1187 O O . GLY A 1 155 ? -2.233 11.968 0.966 1.00 83.12 155 GLY A O 1
ATOM 1188 N N . LEU A 1 156 ? -1.020 11.086 2.619 1.00 86.00 156 LEU A N 1
ATOM 1189 C CA . LEU A 1 156 ? 0.214 10.987 1.825 1.00 86.00 156 LEU A CA 1
ATOM 1190 C C . LEU A 1 156 ? 0.477 9.591 1.254 1.00 86.00 156 LEU A C 1
ATOM 1192 O O . LEU A 1 156 ? 1.124 9.483 0.219 1.00 86.00 156 LEU A O 1
ATOM 1196 N N . GLY A 1 157 ? -0.033 8.524 1.876 1.00 88.00 157 GLY A N 1
ATOM 1197 C CA . GLY A 1 157 ? 0.353 7.152 1.524 1.00 88.00 157 GLY A CA 1
ATOM 1198 C C . GLY A 1 157 ? 0.144 6.798 0.045 1.00 88.00 157 GLY A C 1
ATOM 1199 O O . GLY A 1 157 ? 1.054 6.271 -0.592 1.00 88.00 157 GLY A O 1
ATOM 1200 N N . LEU A 1 158 ? -1.023 7.126 -0.524 1.00 93.25 158 LEU A N 1
ATOM 1201 C CA . LEU A 1 158 ? -1.319 6.865 -1.941 1.00 93.25 158 LEU A CA 1
ATOM 1202 C C . LEU A 1 158 ? -0.603 7.834 -2.891 1.00 93.25 158 LEU A C 1
ATOM 1204 O O . LEU A 1 158 ? -0.185 7.413 -3.965 1.00 93.25 158 LEU A O 1
ATOM 1208 N N . ALA A 1 159 ? -0.379 9.087 -2.491 1.00 91.38 159 ALA A N 1
ATOM 1209 C CA . ALA A 1 159 ? 0.444 10.020 -3.262 1.00 91.38 159 ALA A CA 1
ATOM 1210 C C . ALA A 1 159 ? 1.903 9.531 -3.365 1.00 91.38 159 ALA A C 1
ATOM 1212 O O . ALA A 1 159 ? 2.518 9.610 -4.428 1.00 91.38 159 ALA A O 1
ATOM 1213 N N . VAL A 1 160 ? 2.442 8.956 -2.281 1.00 90.88 160 VAL A N 1
ATOM 1214 C CA . VAL A 1 160 ? 3.761 8.302 -2.265 1.00 90.88 160 VAL A CA 1
ATOM 1215 C C . VAL A 1 160 ? 3.771 7.076 -3.178 1.00 90.88 160 VAL A C 1
ATOM 1217 O O . VAL A 1 160 ? 4.707 6.927 -3.961 1.00 90.88 160 VAL A O 1
ATOM 1220 N N . VAL A 1 161 ? 2.727 6.235 -3.140 1.00 94.69 161 VAL A N 1
ATOM 1221 C CA . VAL A 1 161 ? 2.585 5.102 -4.076 1.00 94.69 161 VAL A CA 1
ATOM 1222 C C . VAL A 1 161 ? 2.642 5.596 -5.518 1.00 94.69 161 VAL A C 1
ATOM 1224 O O . VAL A 1 161 ? 3.461 5.110 -6.290 1.00 94.69 161 VAL A O 1
ATOM 1227 N N . TYR A 1 162 ? 1.828 6.593 -5.864 1.00 93.75 162 TYR A N 1
ATOM 1228 C CA . TYR A 1 162 ? 1.792 7.156 -7.210 1.00 93.75 162 TYR A CA 1
ATOM 1229 C C . TYR A 1 162 ? 3.165 7.690 -7.643 1.00 93.75 162 TYR A C 1
ATOM 1231 O O . TYR A 1 162 ? 3.656 7.339 -8.715 1.00 93.75 162 TYR A O 1
ATOM 1239 N N . GLY A 1 163 ? 3.824 8.483 -6.794 1.00 91.50 163 GLY A N 1
ATOM 1240 C CA . GLY A 1 163 ? 5.143 9.049 -7.084 1.00 91.50 163 GLY A CA 1
ATOM 1241 C C . GLY A 1 163 ? 6.223 7.987 -7.305 1.00 91.50 163 GLY A C 1
ATOM 1242 O O . GLY A 1 163 ? 6.978 8.080 -8.274 1.00 91.50 163 GLY A O 1
ATOM 1243 N N . ILE A 1 164 ? 6.272 6.961 -6.449 1.00 92.19 164 ILE A N 1
ATOM 1244 C CA . ILE A 1 164 ? 7.227 5.852 -6.575 1.00 92.19 164 ILE A CA 1
ATOM 1245 C C . ILE A 1 164 ? 6.946 5.036 -7.837 1.00 92.19 164 ILE A C 1
ATOM 1247 O O . ILE A 1 164 ? 7.861 4.748 -8.601 1.00 92.19 164 ILE A O 1
ATOM 1251 N N . VAL A 1 165 ? 5.692 4.665 -8.088 1.00 94.50 165 VAL A N 1
ATOM 1252 C CA . VAL A 1 165 ? 5.341 3.850 -9.259 1.00 94.50 165 VAL A CA 1
ATOM 1253 C C . VAL A 1 165 ? 5.689 4.592 -10.550 1.00 94.50 165 VAL A C 1
ATOM 1255 O O . VAL A 1 165 ? 6.318 4.018 -11.438 1.00 94.50 165 VAL A O 1
ATOM 1258 N N . LYS A 1 166 ? 5.392 5.895 -10.628 1.00 92.88 166 LYS A N 1
ATOM 1259 C CA . LYS A 1 166 ? 5.750 6.723 -11.788 1.00 92.88 166 LYS A CA 1
ATOM 1260 C C . LYS A 1 166 ? 7.258 6.914 -11.949 1.00 92.88 166 LYS A C 1
ATOM 1262 O O . LYS A 1 166 ? 7.733 6.915 -13.081 1.00 92.88 166 LYS A O 1
ATOM 1267 N N . SER A 1 167 ? 8.027 7.030 -10.862 1.00 90.19 167 SER A N 1
ATOM 1268 C CA . SER A 1 167 ? 9.496 7.124 -10.947 1.00 90.19 167 SER A CA 1
ATOM 1269 C C . SER A 1 167 ? 10.151 5.839 -11.472 1.00 90.19 167 SER A C 1
ATOM 1271 O O . SER A 1 167 ? 11.257 5.899 -12.007 1.00 90.19 167 SER A O 1
ATOM 1273 N N . HIS A 1 168 ? 9.447 4.708 -11.377 1.00 91.88 168 HIS A N 1
ATOM 1274 C CA . HIS A 1 168 ? 9.828 3.412 -11.939 1.00 91.88 168 HIS A CA 1
ATOM 1275 C C . HIS A 1 168 ? 9.237 3.155 -13.338 1.00 91.88 168 HIS A C 1
ATOM 1277 O O . HIS A 1 168 ? 9.311 2.037 -13.837 1.00 91.88 168 HIS A O 1
ATOM 1283 N N . GLY A 1 169 ? 8.627 4.164 -13.974 1.00 92.06 169 GLY A N 1
ATOM 1284 C CA . GLY A 1 169 ? 7.996 4.023 -15.292 1.00 92.06 169 GLY A CA 1
ATOM 1285 C C . GLY A 1 169 ? 6.708 3.194 -15.288 1.00 92.06 169 GLY A C 1
ATOM 1286 O O . GLY A 1 169 ? 6.218 2.821 -16.349 1.00 92.06 169 GLY A O 1
ATOM 1287 N N . GLY A 1 170 ? 6.168 2.893 -14.108 1.00 95.00 170 GLY A N 1
ATOM 1288 C CA . GLY A 1 170 ? 4.974 2.084 -13.941 1.00 95.00 170 GLY A CA 1
ATOM 1289 C C . GLY A 1 170 ? 3.668 2.865 -13.979 1.00 95.00 170 GLY A C 1
ATOM 1290 O O . GLY A 1 170 ? 3.610 4.092 -14.149 1.00 95.00 170 GLY A O 1
ATOM 1291 N N . ASP A 1 171 ? 2.593 2.122 -13.751 1.00 96.56 171 ASP A N 1
ATOM 1292 C CA . ASP A 1 171 ? 1.255 2.671 -13.601 1.00 96.56 171 ASP A CA 1
ATOM 1293 C C . ASP A 1 171 ? 0.523 2.091 -12.395 1.00 96.56 171 ASP A C 1
ATOM 1295 O O . ASP A 1 171 ? 0.816 0.979 -11.950 1.00 96.56 171 ASP A O 1
ATOM 1299 N N . VAL A 1 172 ? -0.401 2.877 -11.843 1.00 96.88 172 VAL A N 1
ATOM 1300 C CA . VAL A 1 172 ? -1.255 2.458 -10.734 1.00 96.88 172 VAL A CA 1
ATOM 1301 C C . VAL A 1 172 ? -2.714 2.693 -11.090 1.00 96.88 172 VAL A C 1
ATOM 1303 O O . VAL A 1 172 ? -3.137 3.814 -11.358 1.00 96.88 172 VAL A O 1
ATOM 1306 N N . GLU A 1 173 ? -3.488 1.620 -11.050 1.00 97.00 173 GLU A N 1
ATOM 1307 C CA . GLU A 1 173 ? -4.919 1.615 -11.303 1.00 97.00 173 GLU A CA 1
ATOM 1308 C C . GLU A 1 173 ? -5.666 1.248 -10.020 1.00 97.00 173 GLU A C 1
ATOM 1310 O O . GLU A 1 173 ? -5.169 0.514 -9.159 1.00 97.00 173 GLU A O 1
ATOM 1315 N N . VAL A 1 174 ? -6.891 1.751 -9.893 1.00 97.69 174 VAL A N 1
ATOM 1316 C CA . VAL A 1 174 ? -7.773 1.443 -8.769 1.00 97.69 174 VAL A CA 1
ATOM 1317 C C . VAL A 1 174 ? -9.145 1.041 -9.288 1.00 97.69 174 VAL A C 1
ATOM 1319 O O . VAL A 1 174 ? -9.755 1.735 -10.098 1.00 97.69 174 VAL A O 1
ATOM 1322 N N . THR A 1 175 ? -9.656 -0.079 -8.791 1.00 97.12 175 THR A N 1
ATOM 1323 C CA . THR A 1 175 ? -11.053 -0.479 -8.963 1.00 97.12 175 THR A CA 1
ATOM 1324 C C . THR A 1 175 ? -11.668 -0.623 -7.586 1.00 97.12 175 THR A C 1
ATOM 1326 O O . THR A 1 175 ? -11.192 -1.406 -6.772 1.00 97.12 175 THR A O 1
ATOM 1329 N N . SER A 1 176 ? -12.720 0.135 -7.295 1.00 96.81 176 SER A N 1
ATOM 1330 C CA . SER A 1 176 ? -13.367 0.092 -5.986 1.00 96.81 176 SER A CA 1
ATOM 1331 C C . SER A 1 176 ? -14.875 0.172 -6.116 1.00 96.81 176 SER A C 1
ATOM 1333 O O . SER A 1 176 ? -15.402 0.904 -6.957 1.00 96.81 176 SER A O 1
ATOM 1335 N N . THR A 1 177 ? -15.571 -0.584 -5.272 1.00 95.19 177 THR A N 1
ATOM 1336 C CA . THR A 1 177 ? -17.026 -0.512 -5.143 1.00 95.19 177 THR A CA 1
ATOM 1337 C C . THR A 1 177 ? -17.382 -0.288 -3.675 1.00 95.19 177 THR A C 1
ATOM 1339 O O . THR A 1 177 ? -16.967 -1.086 -2.826 1.00 95.19 177 THR A O 1
ATOM 1342 N N . PRO A 1 178 ? -18.167 0.759 -3.347 1.00 94.06 178 PRO A N 1
ATOM 1343 C CA . PRO A 1 178 ? -18.592 1.016 -1.977 1.00 94.06 178 PRO A CA 1
ATOM 1344 C C . PRO A 1 178 ? -19.211 -0.221 -1.316 1.00 94.06 178 PRO A C 1
ATOM 1346 O O . PRO A 1 178 ? -20.069 -0.885 -1.896 1.00 94.06 178 PRO A O 1
ATOM 1349 N N . LYS A 1 179 ? -18.786 -0.497 -0.082 1.00 91.44 179 LYS A N 1
ATOM 1350 C CA . LYS A 1 179 ? -19.157 -1.631 0.784 1.00 91.44 179 LYS A CA 1
ATOM 1351 C C . LYS A 1 179 ? -18.737 -3.021 0.291 1.00 91.44 179 LYS A C 1
ATOM 1353 O O . LYS A 1 179 ? -19.031 -4.003 0.974 1.00 91.44 179 LYS A O 1
ATOM 1358 N N . VAL A 1 180 ? -18.062 -3.111 -0.853 1.00 93.50 180 VAL A N 1
ATOM 1359 C CA . VAL A 1 180 ? -17.543 -4.371 -1.400 1.00 93.50 180 VAL A CA 1
ATOM 1360 C C . VAL A 1 180 ? -16.050 -4.487 -1.116 1.00 93.50 180 VAL A C 1
ATOM 1362 O O . VAL A 1 180 ? -15.625 -5.496 -0.555 1.00 93.50 180 VAL A O 1
ATOM 1365 N N . GLY A 1 181 ? -15.281 -3.452 -1.461 1.00 96.12 181 GLY A N 1
ATOM 1366 C CA . GLY A 1 181 ? -13.831 -3.452 -1.312 1.00 96.12 181 GLY A CA 1
ATOM 1367 C C . GLY A 1 181 ? -13.120 -2.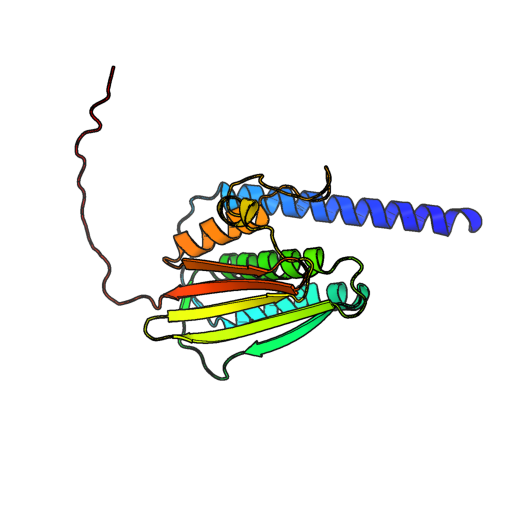657 -2.399 1.00 96.12 181 GLY A C 1
ATOM 1368 O O . GLY A 1 181 ? -13.760 -2.008 -3.237 1.00 96.12 181 GLY A O 1
ATOM 1369 N N . THR A 1 182 ? -11.794 -2.721 -2.378 1.00 98.19 182 THR A N 1
ATOM 1370 C CA . THR A 1 182 ? -10.917 -2.027 -3.325 1.00 98.19 182 THR A CA 1
ATOM 1371 C C . THR A 1 182 ? -9.827 -2.956 -3.830 1.00 98.19 182 THR A C 1
ATOM 1373 O O . THR A 1 182 ? -9.299 -3.770 -3.086 1.00 98.19 182 THR A O 1
ATOM 1376 N N . VAL A 1 183 ? -9.465 -2.799 -5.099 1.00 98.56 183 VAL A N 1
ATOM 1377 C CA . VAL A 1 183 ? -8.297 -3.413 -5.723 1.00 98.56 183 VAL A CA 1
ATOM 1378 C C . VAL A 1 183 ? -7.402 -2.295 -6.231 1.00 98.56 183 VAL A C 1
ATOM 1380 O O . VAL A 1 183 ? -7.807 -1.522 -7.102 1.00 98.56 183 VAL A O 1
ATOM 1383 N N . PHE A 1 184 ? -6.188 -2.220 -5.698 1.00 98.56 184 PHE A N 1
ATOM 1384 C CA . PHE A 1 184 ? -5.104 -1.442 -6.283 1.00 98.56 184 PHE A CA 1
ATOM 1385 C C . PHE A 1 184 ? -4.236 -2.364 -7.127 1.00 98.56 184 PHE A C 1
ATOM 1387 O O . PHE A 1 184 ? -3.794 -3.408 -6.646 1.00 98.56 184 PHE A O 1
ATOM 1394 N N . ARG A 1 185 ? -3.970 -1.961 -8.366 1.00 98.56 185 ARG A N 1
ATOM 1395 C CA . ARG A 1 185 ? -3.097 -2.667 -9.299 1.00 98.56 185 ARG A CA 1
ATOM 1396 C C . ARG A 1 185 ? -1.920 -1.772 -9.644 1.00 98.56 185 ARG A C 1
ATOM 1398 O O . ARG A 1 185 ? -2.112 -0.678 -10.154 1.00 98.56 185 ARG A O 1
ATOM 1405 N N . VAL A 1 186 ? -0.714 -2.245 -9.372 1.00 98.50 186 VAL A N 1
ATOM 1406 C CA . VAL A 1 186 ? 0.540 -1.586 -9.730 1.00 98.50 186 VAL A CA 1
ATOM 1407 C C . VAL A 1 186 ? 1.216 -2.409 -10.814 1.00 98.50 186 VAL A C 1
ATOM 1409 O O . VAL A 1 186 ? 1.552 -3.568 -10.584 1.00 98.50 186 VAL A O 1
ATOM 1412 N N . THR A 1 187 ? 1.445 -1.801 -11.970 1.00 97.81 187 THR A N 1
ATOM 1413 C CA . THR A 1 187 ? 2.174 -2.405 -13.087 1.00 97.81 187 THR A CA 1
ATOM 1414 C C . THR A 1 187 ? 3.564 -1.792 -13.149 1.00 97.81 187 THR A C 1
ATOM 1416 O O . THR A 1 187 ? 3.700 -0.575 -13.265 1.00 97.81 187 THR A O 1
ATOM 1419 N N . LEU A 1 188 ? 4.597 -2.628 -13.066 1.00 96.44 188 LEU A N 1
ATOM 1420 C CA . LEU A 1 188 ? 5.996 -2.221 -13.178 1.00 96.44 188 LEU A CA 1
ATOM 1421 C C . LEU A 1 188 ? 6.568 -2.785 -14.481 1.00 96.44 188 LEU A C 1
ATOM 1423 O O . LEU A 1 188 ? 6.514 -4.006 -14.669 1.00 96.44 188 LEU A O 1
ATOM 1427 N N . PRO A 1 189 ? 7.095 -1.939 -15.382 1.00 94.44 189 PRO A N 1
ATOM 1428 C CA . PRO A 1 189 ? 7.654 -2.414 -16.633 1.00 94.44 189 PRO A CA 1
ATOM 1429 C C . PRO A 1 189 ? 8.945 -3.189 -16.377 1.00 94.44 189 PRO A C 1
ATOM 1431 O O . PRO A 1 189 ? 9.709 -2.885 -15.456 1.00 94.44 189 PRO A O 1
ATOM 1434 N N . LEU A 1 190 ? 9.220 -4.172 -17.230 1.00 90.12 190 LEU A N 1
ATOM 1435 C CA . LEU A 1 190 ? 10.591 -4.637 -17.392 1.00 90.12 190 LEU A CA 1
ATOM 1436 C C . LEU A 1 190 ? 11.368 -3.505 -18.056 1.00 90.12 190 LEU A C 1
ATOM 1438 O O . LEU A 1 190 ? 10.848 -2.849 -18.957 1.00 90.12 190 LEU A O 1
ATOM 1442 N N . VAL A 1 191 ? 12.599 -3.245 -17.614 1.00 74.75 191 VAL A N 1
ATOM 1443 C CA . VAL A 1 191 ? 13.450 -2.300 -18.340 1.00 74.75 191 VAL A CA 1
ATOM 1444 C C . VAL A 1 191 ? 13.686 -2.894 -19.723 1.00 74.75 191 VAL A C 1
ATOM 1446 O O . VAL A 1 191 ? 14.418 -3.867 -19.874 1.00 74.75 191 VAL A O 1
ATOM 1449 N N . SER A 1 192 ? 13.016 -2.333 -20.724 1.00 51.72 192 SER A N 1
ATOM 1450 C CA . SER A 1 192 ? 13.352 -2.544 -22.121 1.00 51.72 192 SER A CA 1
ATOM 1451 C C . SER A 1 192 ? 14.720 -1.912 -22.367 1.00 51.72 192 SER A C 1
ATOM 1453 O O . SER A 1 192 ? 14.935 -0.766 -21.973 1.00 51.72 192 SER A O 1
ATOM 1455 N N . ASP A 1 193 ? 15.616 -2.614 -23.061 1.00 42.81 193 ASP A N 1
ATOM 1456 C CA . ASP A 1 193 ? 16.931 -2.110 -23.506 1.00 42.81 193 ASP A CA 1
ATOM 1457 C C . ASP A 1 193 ? 16.859 -0.809 -24.343 1.00 42.81 193 ASP A C 1
ATOM 1459 O O . ASP A 1 193 ? 17.878 -0.201 -24.672 1.00 42.81 193 ASP A O 1
ATOM 1463 N N . GLU A 1 194 ? 15.663 -0.314 -24.664 1.00 37.84 194 GLU A N 1
ATOM 1464 C CA . GLU A 1 194 ? 15.461 0.996 -25.267 1.00 37.84 194 GLU A CA 1
ATOM 1465 C C . GLU A 1 194 ? 15.444 2.110 -24.212 1.00 37.84 194 GLU A C 1
ATOM 1467 O O . GLU A 1 194 ? 14.408 2.625 -23.792 1.00 37.84 194 GLU A O 1
ATOM 1472 N N . SER A 1 195 ? 16.639 2.543 -23.815 1.00 32.91 195 SER A N 1
ATOM 1473 C CA . SER A 1 195 ? 16.819 3.896 -23.287 1.00 32.91 195 SER A CA 1
ATOM 1474 C C . SER A 1 195 ? 16.436 4.922 -24.365 1.00 32.91 195 SER A C 1
ATOM 1476 O O . SER A 1 195 ? 17.068 4.926 -25.425 1.00 32.91 195 SER A O 1
ATOM 1478 N N . PRO A 1 196 ? 15.524 5.885 -24.123 1.00 39.69 196 PRO A N 1
ATOM 1479 C CA . PRO A 1 196 ? 15.474 7.083 -24.943 1.00 39.69 196 PRO A CA 1
ATOM 1480 C C . PRO A 1 196 ? 16.658 7.972 -24.547 1.00 39.69 196 PRO A C 1
ATOM 1482 O O . PRO A 1 196 ? 16.563 8.869 -23.706 1.00 39.69 196 PRO A O 1
ATOM 1485 N N . ALA A 1 197 ? 17.814 7.705 -25.153 1.00 42.84 197 ALA A N 1
ATOM 1486 C CA . ALA A 1 197 ? 18.906 8.657 -25.192 1.00 42.84 197 ALA A CA 1
ATOM 1487 C C . ALA A 1 197 ? 18.423 9.932 -25.905 1.00 42.84 197 ALA A C 1
ATOM 1489 O O . ALA A 1 197 ? 18.078 9.911 -27.081 1.00 42.84 197 ALA A O 1
ATOM 1490 N N . GLY A 1 198 ? 18.417 11.046 -25.173 1.00 43.69 198 GLY A N 1
ATOM 1491 C CA . GLY A 1 198 ? 18.535 12.390 -25.731 1.00 43.69 198 GLY A CA 1
ATOM 1492 C C . GLY A 1 198 ? 17.367 12.902 -26.576 1.00 43.69 198 GLY A C 1
ATOM 1493 O O . GLY A 1 198 ? 17.404 12.860 -27.800 1.00 43.69 198 GLY A O 1
ATOM 1494 N N . LYS A 1 199 ? 16.443 13.620 -25.933 1.00 34.72 199 LYS A N 1
ATOM 1495 C CA . LYS A 1 199 ? 15.949 14.880 -26.504 1.00 34.72 199 LYS A CA 1
ATOM 1496 C C . LYS A 1 199 ? 16.097 15.990 -25.472 1.00 34.72 199 LYS A C 1
ATOM 1498 O O . LYS A 1 199 ? 15.201 16.267 -24.683 1.00 34.72 199 LYS A O 1
ATOM 1503 N N . GLN A 1 200 ? 17.274 16.617 -25.490 1.00 38.84 200 GLN A N 1
ATOM 1504 C CA . GLN A 1 200 ? 17.369 18.034 -25.165 1.00 38.84 200 GLN A CA 1
ATOM 1505 C C . GLN A 1 200 ? 16.472 18.781 -26.156 1.00 38.84 200 GLN A C 1
ATOM 1507 O O . GLN A 1 200 ? 16.623 18.644 -27.367 1.00 38.84 200 GLN A O 1
ATOM 1512 N N . GLY A 1 201 ? 15.520 19.532 -25.623 1.00 32.47 201 GLY A N 1
ATOM 1513 C CA . GLY A 1 201 ? 14.592 20.357 -26.379 1.00 32.47 201 GLY A CA 1
ATOM 1514 C C . GLY A 1 201 ? 14.066 21.436 -25.455 1.00 32.47 201 GLY A C 1
ATOM 1515 O O . GLY A 1 201 ? 12.964 21.343 -24.929 1.00 32.47 201 GLY A O 1
ATOM 1516 N N . ILE A 1 202 ? 14.919 22.419 -25.192 1.00 45.09 202 ILE A N 1
ATOM 1517 C CA . ILE A 1 202 ? 14.531 23.691 -24.599 1.00 45.09 202 ILE A CA 1
ATOM 1518 C C . ILE A 1 202 ? 13.751 24.417 -25.702 1.00 45.09 202 ILE A C 1
ATOM 1520 O O . ILE A 1 202 ? 14.352 24.826 -26.691 1.00 45.09 202 ILE A O 1
ATOM 1524 N N . SER A 1 203 ? 12.433 24.554 -25.577 1.00 35.00 203 SER A N 1
ATOM 1525 C CA . SER A 1 203 ? 11.679 25.525 -26.376 1.00 35.00 203 SER A CA 1
ATOM 1526 C C . SER A 1 203 ? 10.435 26.006 -25.628 1.00 35.00 203 SER A C 1
ATOM 1528 O O . SER A 1 203 ? 9.446 25.290 -25.507 1.00 35.00 203 SER A O 1
ATOM 1530 N N . GLU A 1 204 ? 10.541 27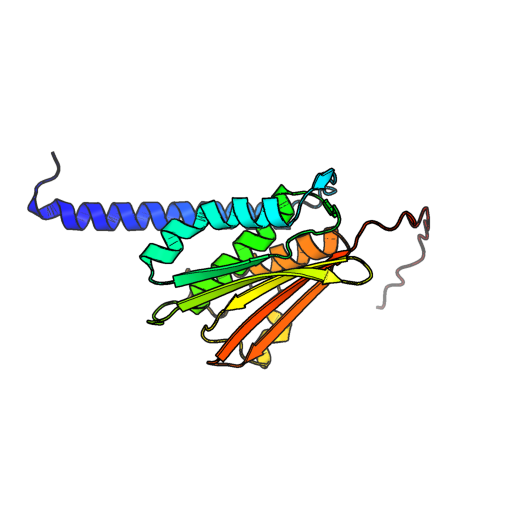.248 -25.155 1.00 34.59 204 GLU A N 1
ATOM 1531 C CA . GLU A 1 204 ? 9.488 28.270 -25.154 1.00 34.59 204 GLU A CA 1
ATOM 1532 C C . GLU A 1 204 ? 8.205 28.013 -24.342 1.00 34.59 204 GLU A C 1
ATOM 1534 O O . GLU A 1 204 ? 7.164 27.611 -24.854 1.00 34.59 204 GLU A O 1
ATOM 1539 N N . LEU A 1 205 ? 8.236 28.443 -23.076 1.00 33.7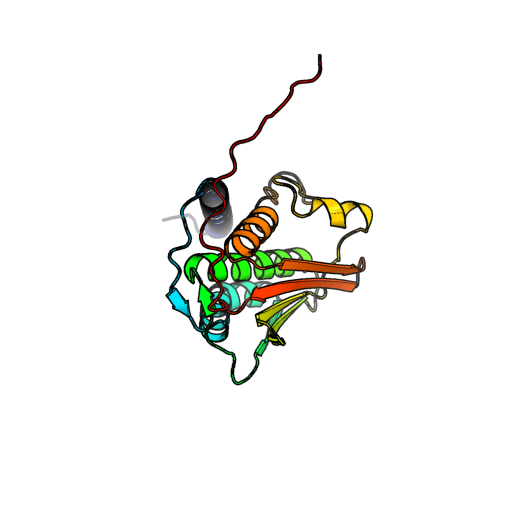5 205 LEU A N 1
ATOM 1540 C CA . LEU A 1 205 ? 7.048 28.955 -22.391 1.00 33.75 205 LEU A CA 1
ATOM 1541 C C . LEU A 1 205 ? 6.796 30.398 -22.852 1.00 33.75 205 LEU A C 1
ATOM 1543 O O . LEU A 1 205 ? 7.403 31.341 -22.344 1.00 33.75 205 LEU A O 1
ATOM 1547 N N . LYS A 1 206 ? 5.873 30.570 -23.804 1.00 35.56 206 LYS A N 1
ATOM 1548 C CA . LYS A 1 206 ? 5.111 31.818 -23.935 1.00 35.56 206 LYS A CA 1
ATOM 1549 C C . LYS A 1 206 ? 4.172 31.931 -22.731 1.00 35.56 206 LYS A C 1
ATOM 1551 O O . LYS A 1 206 ? 3.343 31.053 -22.509 1.00 35.56 206 LYS A O 1
ATOM 1556 N N . GLN A 1 207 ? 4.308 33.011 -21.968 1.00 31.20 207 GLN A N 1
ATOM 1557 C CA . GLN A 1 207 ? 3.299 33.449 -21.003 1.00 31.20 207 GLN A CA 1
ATOM 1558 C C . GLN A 1 207 ? 2.091 34.050 -21.743 1.00 31.20 207 GLN A C 1
ATOM 1560 O O . GLN A 1 207 ? 2.289 34.732 -22.751 1.00 31.20 207 GLN A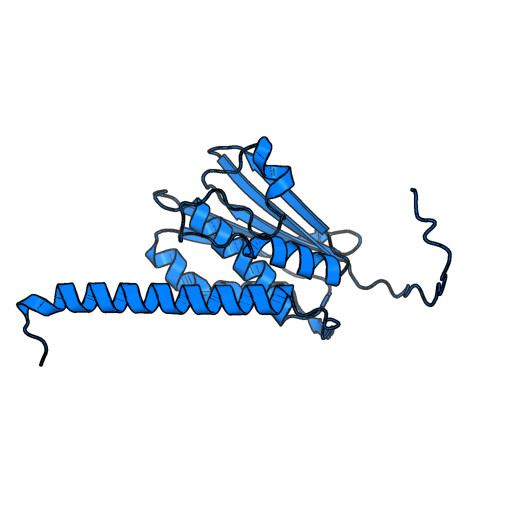 O 1
ATOM 1565 N N . PRO A 1 208 ? 0.862 33.868 -21.235 1.00 45.22 208 PRO A N 1
ATOM 1566 C CA . PRO A 1 208 ? -0.253 34.750 -21.537 1.00 45.22 208 PRO A CA 1
ATOM 1567 C C . PRO A 1 208 ? -0.505 35.720 -20.370 1.00 45.22 208 PRO A C 1
ATOM 1569 O O . PRO A 1 208 ? -0.864 35.278 -19.279 1.00 45.22 208 PRO A O 1
ATOM 1572 N N . ALA A 1 209 ? -0.319 37.018 -20.618 1.00 38.31 209 ALA A N 1
ATOM 1573 C CA . ALA A 1 209 ? -1.115 38.153 -20.123 1.00 38.31 209 ALA A CA 1
ATOM 1574 C C . ALA A 1 209 ? -0.515 39.455 -20.673 1.00 38.31 209 ALA A C 1
ATOM 1576 O O . ALA A 1 209 ? 0.689 39.690 -20.429 1.00 38.31 209 ALA A O 1
#